Protein AF-A0A9E2VKD2-F1 (afdb_monomer_lite)

Secondary structure (DSSP, 8-state):
---------------------PPP----PPP-IIIIIHHHHHHHTHHHHSSS-BGGG---SSHHHHHH-BTTB-S--TT-GGG-HHHHHHTSPTT-TT-SSTTSPPPPHHHHHHHHHHHHTT----TT----PPP------------------PPPPHHHHHHHHHHHHTT-EEEESSTT---EEEE-TTTGGG--HHHHGGGGG-TTEEEEE-TT---BHHHHGGGTT-TT--EEE-TTSB--GGG--

Foldseek 3Di:
DDDDDDDDDDPDPPDPPPPPPPPPDPPPDAQDCVPQQQVCCQAFPCVAQDPVHNVQVHHPQAPVRLCCPGVVGGQADALCLVPHVVLVQLPDDPPDPSHGPPPDDRDDPSNSVSVSVCRNNGVDDDHPGRHHRDDHDPDPPPDPDPDDPPQDQDDQDPLLVVLCVLLVVVVWDWDDPDPSHLAIAIACVVCAAVDELVSLLSCLSSLRYQHYACANYAYELSSLVSCPNNPNHNYYHQHNYNYDVVSVD

pLDDT: mean 80.09, std 17.19, range [36.09, 96.44]

Sequence (249 aa):
MYSTWNSQTWIVVLALAAVGAVPPAHAETKVDFAKDVLPIFQQSCLKCHGPDKQKGKLRLDVKDAALKGSKDGPVIVPGQAAKSELYRRITLPAGDDDIMPQKADPLAKAQTDLIRDWINQGANWPDGLAIKEAAPAPATTALVMPTGPVLTGAKPSAAELAAVGKLDALGVSVRPIALNVNLREANFRPLGATATDAIIAPLKDVLNLTDLNLAGTKVTDAGLVAIDGLTNLTRLHLEHTQITDAGLA

Radius of gyration: 28.88 Å; chains: 1; bounding box: 114×36×69 Å

Structure (mmCIF, N/CA/C/O backbone):
data_AF-A0A9E2VKD2-F1
#
_entry.id   AF-A0A9E2VKD2-F1
#
loop_
_atom_site.group_PDB
_atom_site.id
_atom_site.type_symbol
_atom_site.label_atom_id
_atom_site.label_alt_id
_atom_site.label_comp_id
_atom_site.label_asym_id
_atom_site.label_entity_id
_atom_site.label_seq_id
_atom_site.pdbx_PDB_ins_code
_atom_site.Cartn_x
_atom_site.Cartn_y
_atom_site.Cartn_z
_atom_site.occupancy
_atom_site.B_iso_or_equiv
_atom_site.auth_seq_id
_atom_site.auth_comp_id
_atom_site.auth_asym_id
_atom_site.auth_atom_id
_atom_site.pdbx_PDB_model_num
ATOM 1 N N . MET A 1 1 ? -88.695 -7.418 -14.379 1.00 40.69 1 MET A N 1
ATOM 2 C CA . MET A 1 1 ? -88.278 -8.174 -15.578 1.00 40.69 1 MET A CA 1
ATOM 3 C C . MET A 1 1 ? -87.377 -7.263 -16.408 1.00 40.69 1 MET A C 1
ATOM 5 O O . MET A 1 1 ? -87.856 -6.206 -16.783 1.00 40.69 1 MET A O 1
ATOM 9 N N . TYR A 1 2 ? -86.120 -7.685 -16.621 1.00 38.44 2 TYR A N 1
ATOM 10 C CA . TYR A 1 2 ? -85.096 -7.181 -17.572 1.00 38.44 2 TYR A CA 1
ATOM 11 C C . TYR A 1 2 ? -84.537 -5.753 -17.331 1.00 38.44 2 TYR A C 1
ATOM 13 O O . TYR A 1 2 ? -85.293 -4.802 -17.219 1.00 38.44 2 TYR A O 1
ATOM 21 N N . SER A 1 3 ? -83.243 -5.605 -16.984 1.00 45.41 3 SER A N 1
ATOM 22 C CA . SER A 1 3 ? -82.056 -5.438 -17.873 1.00 45.41 3 SER A CA 1
ATOM 23 C C . SER A 1 3 ? -82.111 -4.097 -18.636 1.00 45.41 3 SER A C 1
ATOM 25 O O . SER A 1 3 ? -83.126 -3.827 -19.256 1.00 45.41 3 SER A O 1
ATOM 27 N N . THR A 1 4 ? -81.133 -3.182 -18.603 1.00 43.09 4 THR A N 1
ATOM 28 C CA . THR A 1 4 ? -79.752 -3.322 -19.114 1.00 43.09 4 THR A CA 1
ATOM 29 C C . THR A 1 4 ? -78.826 -2.197 -18.583 1.00 43.09 4 THR A C 1
ATOM 31 O O . THR A 1 4 ? -79.227 -1.040 -18.560 1.00 43.09 4 THR A O 1
ATOM 34 N N . TRP A 1 5 ? -77.658 -2.520 -18.011 1.00 47.53 5 TRP A N 1
ATOM 35 C CA . TRP A 1 5 ? -76.284 -2.325 -18.544 1.00 47.53 5 TRP A CA 1
ATOM 36 C C . TRP A 1 5 ? -75.819 -0.880 -18.831 1.00 47.53 5 TRP A C 1
ATOM 38 O O . TRP A 1 5 ? -76.203 -0.279 -19.826 1.00 47.53 5 TRP A O 1
ATOM 48 N N . ASN A 1 6 ? -74.859 -0.398 -18.030 1.00 50.62 6 ASN A N 1
ATOM 49 C CA . ASN A 1 6 ? -73.875 0.603 -18.451 1.00 50.62 6 ASN A CA 1
ATOM 50 C C . ASN A 1 6 ? -72.493 0.174 -17.933 1.00 50.62 6 ASN A C 1
ATOM 52 O O . ASN A 1 6 ? -72.246 0.159 -16.728 1.00 50.62 6 ASN A O 1
ATOM 56 N N . SER A 1 7 ? -71.620 -0.249 -18.842 1.00 54.69 7 SER A N 1
ATOM 57 C CA . SER A 1 7 ? -70.260 -0.702 -18.555 1.00 54.69 7 SER A CA 1
ATOM 58 C C . SER A 1 7 ? -69.279 0.453 -18.742 1.00 54.69 7 SER A C 1
ATOM 60 O O . SER A 1 7 ? -68.939 0.801 -19.872 1.00 54.69 7 SER A O 1
ATOM 62 N N . GLN A 1 8 ? -68.790 1.021 -17.642 1.00 48.50 8 GLN A N 1
ATOM 63 C CA . GLN A 1 8 ? -67.598 1.867 -17.643 1.00 48.50 8 GLN A CA 1
ATOM 64 C C . GLN A 1 8 ? -66.459 1.105 -16.975 1.00 48.50 8 GLN A C 1
ATOM 66 O O . GLN A 1 8 ? -66.349 1.026 -15.755 1.00 48.50 8 GLN A O 1
ATOM 71 N N . THR A 1 9 ? -65.625 0.499 -17.812 1.00 50.12 9 THR A N 1
ATOM 72 C CA . THR A 1 9 ? -64.318 -0.034 -17.438 1.00 50.12 9 THR A CA 1
ATOM 73 C C . THR A 1 9 ? -63.358 1.128 -17.212 1.00 50.12 9 THR A C 1
ATOM 75 O O . THR A 1 9 ? -62.978 1.820 -18.155 1.00 50.12 9 THR A O 1
ATOM 78 N N . TRP A 1 10 ? -62.960 1.333 -15.960 1.00 45.03 10 TRP A N 1
ATOM 79 C CA . TRP A 1 10 ? -61.857 2.213 -15.594 1.00 45.03 10 TRP A CA 1
ATOM 80 C C . TRP A 1 10 ? -60.552 1.441 -15.789 1.00 45.03 10 TRP A C 1
ATOM 82 O O . TRP A 1 10 ? -60.304 0.451 -15.102 1.00 45.03 10 TRP A O 1
ATOM 92 N N . ILE A 1 11 ? -59.721 1.868 -16.738 1.00 53.56 11 ILE A N 1
ATOM 93 C CA . ILE A 1 11 ? -58.349 1.372 -16.857 1.00 53.56 11 ILE A CA 1
ATOM 94 C C . ILE A 1 11 ? -57.539 2.040 -15.742 1.00 53.56 11 ILE A C 1
ATOM 96 O O . ILE A 1 11 ? -57.199 3.218 -15.828 1.00 53.56 11 ILE A O 1
ATOM 100 N N . VAL A 1 12 ? -57.250 1.294 -14.676 1.00 54.03 12 VAL A N 1
ATOM 101 C CA . VAL A 1 12 ? -56.255 1.683 -13.672 1.00 54.03 12 VAL A CA 1
ATOM 102 C C . VAL A 1 12 ? -54.879 1.416 -14.277 1.00 54.03 12 VAL A C 1
ATOM 104 O O . VAL A 1 12 ? -54.450 0.270 -14.389 1.00 54.03 12 VAL A O 1
ATOM 107 N N . VAL A 1 13 ? -54.187 2.476 -14.695 1.00 53.25 13 VAL A N 1
ATOM 108 C CA . VAL A 1 13 ? -52.770 2.403 -15.063 1.00 53.25 13 VAL A CA 1
ATOM 109 C C . VAL A 1 13 ? -51.971 2.243 -13.770 1.00 53.25 13 VAL A C 1
ATOM 111 O O . VAL A 1 13 ? -51.758 3.202 -13.032 1.00 53.25 13 VAL A O 1
ATOM 114 N N . LEU A 1 14 ? -51.560 1.010 -13.470 1.00 52.50 14 LEU A N 1
ATOM 115 C CA . LEU A 1 14 ? -50.593 0.718 -12.416 1.00 52.50 14 LEU A CA 1
ATOM 116 C C . LEU A 1 14 ? -49.221 1.231 -12.877 1.00 52.50 14 LEU A C 1
ATOM 118 O O . LEU A 1 14 ? -48.553 0.608 -13.701 1.00 52.50 14 LEU A O 1
ATOM 122 N N . ALA A 1 15 ? -48.810 2.389 -12.362 1.00 53.09 15 ALA A N 1
ATOM 123 C CA . ALA A 1 15 ? -47.437 2.854 -12.483 1.00 53.09 15 ALA A CA 1
ATOM 124 C C . ALA A 1 15 ? -46.535 1.917 -11.666 1.00 53.09 15 ALA A C 1
ATOM 126 O O . ALA A 1 15 ? -46.509 1.966 -10.436 1.00 53.09 15 ALA A O 1
ATOM 127 N N . LEU A 1 16 ? -45.823 1.029 -12.361 1.00 51.53 16 LEU A N 1
ATOM 128 C CA . LEU A 1 16 ? -44.771 0.205 -11.782 1.00 51.53 16 LEU A CA 1
ATOM 129 C C . LEU A 1 16 ? -43.618 1.139 -11.385 1.00 51.53 16 LEU A C 1
ATOM 131 O O . LEU A 1 16 ? -42.826 1.563 -12.225 1.00 51.53 16 LEU A O 1
ATOM 135 N N . ALA A 1 17 ? -43.539 1.501 -10.105 1.00 56.88 17 ALA A N 1
ATOM 136 C CA . ALA A 1 17 ? -42.341 2.113 -9.555 1.00 56.88 17 ALA A CA 1
ATOM 137 C C . ALA A 1 17 ? -41.225 1.062 -9.609 1.00 56.88 17 ALA A C 1
ATOM 139 O O . ALA A 1 17 ? -41.216 0.107 -8.830 1.00 56.88 17 ALA A O 1
ATOM 140 N N . ALA A 1 18 ? -40.308 1.210 -10.565 1.00 54.06 18 ALA A N 1
ATOM 141 C CA . ALA A 1 18 ? -39.071 0.453 -10.581 1.00 54.06 18 ALA A CA 1
ATOM 142 C C . ALA A 1 18 ? -38.282 0.824 -9.318 1.00 54.06 18 ALA A C 1
ATOM 144 O O . ALA A 1 18 ? -37.682 1.895 -9.234 1.00 54.06 18 ALA A O 1
ATOM 145 N N . VAL A 1 19 ? -38.321 -0.055 -8.316 1.00 61.03 19 VAL A N 1
ATOM 146 C CA . VAL A 1 19 ? -37.368 -0.044 -7.209 1.00 61.03 19 VAL A CA 1
ATOM 147 C C . VAL A 1 19 ? -36.007 -0.273 -7.849 1.00 61.03 19 VAL A C 1
ATOM 149 O O . VAL A 1 19 ? -35.687 -1.389 -8.257 1.00 61.03 19 VAL A O 1
ATOM 152 N N . GLY A 1 20 ? -35.242 0.805 -8.020 1.00 49.28 20 GLY A N 1
ATOM 153 C CA . GLY A 1 20 ? -33.852 0.718 -8.433 1.00 49.28 20 GLY A CA 1
ATOM 154 C C . GLY A 1 20 ? -33.143 -0.215 -7.464 1.00 49.28 20 GLY A C 1
ATOM 155 O O . GLY A 1 20 ? -33.050 0.081 -6.273 1.00 49.28 20 GLY A O 1
ATOM 156 N N . ALA A 1 21 ? -32.710 -1.370 -7.963 1.00 51.78 21 ALA A N 1
ATOM 157 C CA . ALA A 1 21 ? -31.853 -2.266 -7.219 1.00 51.78 21 ALA A CA 1
ATOM 158 C C . ALA A 1 21 ? -30.592 -1.475 -6.864 1.00 51.78 21 ALA A C 1
ATOM 160 O O . ALA A 1 21 ? -29.779 -1.164 -7.734 1.00 51.78 21 ALA A O 1
ATOM 161 N N . VAL A 1 22 ? -30.469 -1.100 -5.590 1.00 57.81 22 VAL A N 1
ATOM 162 C CA . VAL A 1 22 ? -29.208 -0.621 -5.036 1.00 57.81 22 VAL A CA 1
ATOM 163 C C . VAL A 1 22 ? -28.218 -1.761 -5.273 1.00 57.81 22 VAL A C 1
ATOM 165 O O . VAL A 1 22 ? -28.481 -2.873 -4.801 1.00 57.81 22 VAL A O 1
ATOM 168 N N . PRO A 1 23 ? -27.141 -1.552 -6.050 1.00 46.09 23 PRO A N 1
ATOM 169 C CA . PRO A 1 23 ? -26.156 -2.597 -6.242 1.00 46.09 23 PRO A CA 1
ATOM 170 C C . PRO A 1 23 ? -25.653 -3.027 -4.860 1.00 46.09 23 PRO A C 1
ATOM 172 O O . PRO A 1 23 ? -25.450 -2.160 -4.003 1.00 46.09 23 PRO A O 1
ATOM 175 N N . PRO A 1 24 ? -25.496 -4.338 -4.603 1.00 43.16 24 PRO A N 1
ATOM 176 C CA . PRO A 1 24 ? -24.922 -4.788 -3.348 1.00 43.16 24 PRO A CA 1
ATOM 177 C C . PRO A 1 24 ? -23.593 -4.063 -3.162 1.00 43.16 24 PRO A C 1
ATOM 179 O O . PRO A 1 24 ? -22.764 -4.021 -4.076 1.00 43.16 24 PRO A O 1
ATOM 182 N N . ALA A 1 25 ? -23.445 -3.435 -1.994 1.00 49.59 25 ALA A N 1
ATOM 183 C CA . ALA A 1 25 ? -22.197 -2.836 -1.564 1.00 49.59 25 ALA A CA 1
ATOM 184 C C . ALA A 1 25 ? -21.065 -3.823 -1.861 1.00 49.59 25 ALA A C 1
ATOM 186 O O . ALA A 1 25 ? -21.228 -5.023 -1.625 1.00 49.59 25 ALA A O 1
ATOM 187 N N . HIS A 1 26 ? -19.983 -3.301 -2.447 1.00 37.28 26 HIS A N 1
ATOM 188 C CA . HIS A 1 26 ? -18.737 -4.000 -2.735 1.00 37.28 26 HIS A CA 1
ATOM 189 C C . HIS A 1 26 ? -18.546 -5.188 -1.797 1.00 37.28 26 HIS A C 1
ATOM 191 O O . HIS A 1 26 ? -18.547 -4.992 -0.584 1.00 37.28 26 HIS A O 1
ATOM 197 N N . ALA A 1 27 ? -18.420 -6.398 -2.351 1.00 43.44 27 ALA A N 1
ATOM 198 C CA . ALA A 1 27 ? -18.046 -7.577 -1.584 1.00 43.44 27 ALA A CA 1
ATOM 199 C C . ALA A 1 27 ? -16.850 -7.202 -0.699 1.00 43.44 27 ALA A C 1
ATOM 201 O O . ALA A 1 27 ? -15.760 -6.962 -1.219 1.00 43.44 27 ALA A O 1
ATOM 202 N N . GLU A 1 28 ? -17.092 -7.038 0.605 1.00 55.53 28 GLU A N 1
ATOM 203 C CA . GLU A 1 28 ? -16.083 -6.535 1.529 1.00 55.53 28 GLU A CA 1
ATOM 204 C C . GLU A 1 28 ? -14.903 -7.499 1.484 1.00 55.53 28 GLU A C 1
ATOM 206 O O . GLU A 1 28 ? -15.014 -8.674 1.847 1.00 55.53 28 GLU A O 1
ATOM 211 N N . THR A 1 29 ? -13.766 -7.021 0.983 1.00 71.12 29 THR A N 1
ATOM 212 C CA . THR A 1 29 ? -12.514 -7.763 1.058 1.00 71.12 29 THR A CA 1
ATOM 213 C C . THR A 1 29 ? -12.277 -8.149 2.512 1.00 71.12 29 THR A C 1
ATOM 215 O O . THR A 1 29 ? -12.276 -7.298 3.404 1.00 71.12 29 THR A O 1
ATOM 218 N N . LYS A 1 30 ? -12.121 -9.453 2.752 1.00 85.12 30 LYS A N 1
ATOM 219 C CA . LYS A 1 30 ? -11.922 -9.998 4.092 1.00 85.12 30 LYS A CA 1
ATOM 220 C C . LYS A 1 30 ? -10.631 -9.432 4.683 1.00 85.12 30 LYS A C 1
ATOM 222 O O . LYS A 1 30 ? -9.560 -9.684 4.136 1.00 85.12 30 LYS A O 1
ATOM 227 N N . VAL A 1 31 ? -10.743 -8.706 5.790 1.00 87.88 31 VAL A N 1
ATOM 228 C CA . VAL A 1 31 ? -9.602 -8.117 6.495 1.00 87.88 31 VAL A CA 1
ATOM 229 C C . VAL A 1 31 ? -8.858 -9.219 7.247 1.00 87.88 31 VAL A C 1
ATOM 231 O O . VAL A 1 31 ? -9.454 -9.995 8.001 1.00 87.88 31 VAL A O 1
ATOM 234 N N . ASP A 1 32 ? -7.546 -9.303 7.042 1.00 88.12 32 ASP A N 1
ATOM 235 C CA . ASP A 1 32 ? -6.669 -10.248 7.726 1.00 88.12 32 ASP A CA 1
ATOM 236 C C . ASP A 1 32 ? -6.020 -9.545 8.919 1.00 88.12 32 ASP A C 1
ATOM 238 O O . ASP A 1 32 ? -5.231 -8.615 8.763 1.00 88.12 32 ASP A O 1
ATOM 242 N N . PHE A 1 33 ? -6.332 -9.994 10.138 1.00 87.25 33 PHE A N 1
ATOM 243 C CA . PHE A 1 33 ? -5.799 -9.357 11.341 1.00 87.25 33 PHE A CA 1
ATOM 244 C C . PHE A 1 33 ? -4.270 -9.296 11.348 1.00 87.25 33 PHE A C 1
ATOM 246 O O . PHE A 1 33 ? -3.713 -8.261 11.692 1.00 87.25 33 PHE A O 1
ATOM 253 N N . ALA A 1 34 ? -3.583 -10.371 10.958 1.00 86.12 34 ALA A N 1
ATOM 254 C CA . ALA A 1 34 ? -2.127 -10.434 11.036 1.00 86.12 34 ALA A CA 1
ATOM 255 C C . ALA A 1 34 ? -1.447 -9.531 9.996 1.00 86.12 34 ALA A C 1
ATOM 257 O O . ALA A 1 34 ? -0.343 -9.047 10.242 1.00 86.12 34 ALA A O 1
ATOM 258 N N . LYS A 1 35 ? -2.090 -9.308 8.846 1.00 84.69 35 LYS A N 1
ATOM 259 C CA . LYS A 1 35 ? -1.536 -8.484 7.762 1.00 84.69 35 LYS A CA 1
ATOM 260 C C . LYS A 1 35 ? -1.939 -7.018 7.860 1.00 84.69 35 LYS A C 1
ATOM 262 O O . LYS A 1 35 ? -1.095 -6.158 7.637 1.00 84.69 35 LYS A O 1
ATOM 267 N N . ASP A 1 36 ? -3.194 -6.750 8.204 1.00 86.38 36 ASP A N 1
ATOM 268 C CA . ASP A 1 36 ? -3.804 -5.432 8.019 1.00 86.38 36 ASP A CA 1
ATOM 269 C C . ASP A 1 36 ? -3.978 -4.680 9.348 1.00 86.38 36 ASP A C 1
ATOM 271 O O . ASP A 1 36 ? -3.690 -3.488 9.436 1.00 86.38 36 ASP A O 1
ATOM 275 N N . VAL A 1 37 ? -4.407 -5.371 10.411 1.00 90.69 37 VAL A N 1
ATOM 276 C CA . VAL A 1 37 ? -4.747 -4.744 11.707 1.00 90.69 37 VAL A CA 1
ATOM 277 C C . VAL A 1 37 ? -3.564 -4.741 12.670 1.00 90.69 37 VAL A C 1
ATOM 279 O O . VAL A 1 37 ? -3.309 -3.755 13.363 1.00 90.69 37 VAL A O 1
ATOM 282 N N . LEU A 1 38 ? -2.814 -5.841 12.697 1.00 89.38 38 LEU A N 1
ATOM 283 C CA . LEU A 1 38 ? -1.683 -6.048 13.585 1.00 89.38 38 LEU A CA 1
ATOM 284 C C . LEU A 1 38 ? -0.634 -4.930 13.467 1.00 89.38 38 LEU A C 1
ATOM 286 O O . LEU A 1 38 ? -0.276 -4.381 14.511 1.00 89.38 38 LEU A O 1
ATOM 290 N N . PRO A 1 39 ? -0.190 -4.500 12.266 1.00 89.69 39 PRO A N 1
ATOM 291 C CA . PRO A 1 39 ? 0.783 -3.413 12.162 1.00 89.69 39 PRO A CA 1
ATOM 292 C C . PRO A 1 39 ? 0.299 -2.111 12.810 1.00 89.69 39 PRO A C 1
ATOM 294 O O . PRO A 1 39 ? 1.091 -1.405 13.431 1.00 89.69 39 PRO A O 1
ATOM 297 N N . ILE A 1 40 ? -1.004 -1.820 12.728 1.00 90.31 40 ILE A N 1
ATOM 298 C CA . ILE A 1 40 ? -1.606 -0.629 13.339 1.00 90.31 40 ILE A CA 1
ATOM 299 C C . ILE A 1 40 ? -1.554 -0.741 14.866 1.00 90.31 40 ILE A C 1
ATOM 301 O O . ILE A 1 40 ? -1.136 0.195 15.549 1.00 90.31 40 ILE A O 1
ATOM 305 N N . PHE A 1 41 ? -1.911 -1.905 15.417 1.00 91.19 41 PHE A N 1
ATOM 306 C CA . PHE A 1 41 ? -1.867 -2.135 16.863 1.00 91.19 41 PHE A CA 1
ATOM 307 C C . PHE A 1 41 ? -0.440 -1.983 17.392 1.00 91.19 41 PHE A C 1
ATOM 309 O O . PHE A 1 41 ? -0.211 -1.271 18.375 1.00 91.19 41 PHE A O 1
ATOM 316 N N . GLN A 1 42 ? 0.529 -2.598 16.711 1.00 88.56 42 GLN A N 1
ATOM 317 C CA . GLN A 1 42 ? 1.930 -2.572 17.118 1.00 88.56 42 GLN A CA 1
ATOM 318 C C . GLN A 1 42 ? 2.538 -1.169 17.108 1.00 88.56 42 GLN A C 1
ATOM 320 O O . GLN A 1 42 ? 3.366 -0.883 17.969 1.00 88.56 42 GLN A O 1
ATOM 325 N N . GLN A 1 43 ? 2.135 -0.313 16.167 1.00 86.94 43 GLN A N 1
ATOM 326 C CA . GLN A 1 43 ? 2.686 1.035 16.006 1.00 86.94 43 GLN A CA 1
ATOM 327 C C . GLN A 1 43 ? 1.971 2.079 16.872 1.00 86.94 43 GLN A C 1
ATOM 329 O O . GLN A 1 43 ? 2.614 2.982 17.405 1.00 86.94 43 GLN A O 1
ATOM 334 N N . SER A 1 44 ? 0.650 1.964 17.028 1.00 87.81 44 SER A N 1
ATOM 335 C CA . SER A 1 44 ? -0.175 3.048 17.580 1.00 87.81 44 SER A CA 1
ATOM 336 C C . SER A 1 44 ? -0.855 2.709 18.909 1.00 87.81 44 SER A C 1
ATOM 338 O O . SER A 1 44 ? -1.316 3.620 19.598 1.00 87.81 44 SER A O 1
ATOM 340 N N . CYS A 1 45 ? -0.914 1.434 19.312 1.00 89.38 45 CYS A N 1
ATOM 341 C CA . CYS A 1 45 ? -1.691 1.007 20.483 1.00 89.38 45 CYS A CA 1
ATOM 342 C C . CYS A 1 45 ? -0.826 0.431 21.617 1.00 89.38 45 CYS A C 1
ATOM 344 O O . CYS A 1 45 ? -1.015 0.789 22.785 1.00 89.38 45 CYS A O 1
ATOM 346 N N . LEU A 1 46 ? 0.130 -0.448 21.299 1.00 89.50 46 LEU A N 1
ATOM 347 C CA . LEU A 1 46 ? 0.800 -1.286 22.306 1.00 89.50 46 LEU A CA 1
ATOM 348 C C . LEU A 1 46 ? 1.719 -0.524 23.272 1.00 89.50 46 LEU A C 1
ATOM 350 O O . LEU A 1 46 ? 1.861 -0.944 24.416 1.00 89.50 46 LEU A O 1
ATOM 354 N N . LYS A 1 47 ? 2.209 0.661 22.897 1.00 87.00 47 LYS A N 1
ATOM 355 C CA . LYS A 1 47 ? 2.998 1.531 23.788 1.00 87.00 47 LYS A CA 1
ATOM 356 C C . LYS A 1 47 ? 2.279 1.927 25.080 1.00 87.00 47 LYS A C 1
ATOM 358 O O . LYS A 1 47 ? 2.900 2.209 26.106 1.00 87.00 47 LYS A O 1
ATOM 363 N N . CYS A 1 48 ? 0.949 2.019 25.025 1.00 89.25 48 CYS A N 1
ATOM 364 C CA . CYS A 1 48 ? 0.114 2.419 26.160 1.00 89.25 48 CYS A CA 1
ATOM 365 C C . CYS A 1 48 ? -0.893 1.353 26.600 1.00 89.25 48 CYS A C 1
ATOM 367 O O . CYS A 1 48 ? -1.428 1.489 27.703 1.00 89.25 48 CYS A O 1
ATOM 369 N N . HIS A 1 49 ? -1.149 0.344 25.767 1.00 90.06 49 HIS A N 1
ATOM 370 C CA . HIS A 1 49 ? -2.109 -0.740 26.002 1.00 90.06 49 HIS A CA 1
ATOM 371 C C . HIS A 1 49 ? -1.476 -2.127 25.793 1.00 90.06 49 HIS A C 1
ATOM 373 O O . HIS A 1 49 ? -2.143 -3.060 25.354 1.00 90.06 49 HIS A O 1
ATOM 379 N N . GLY A 1 50 ? -0.178 -2.253 26.054 1.00 86.56 50 GLY A N 1
ATOM 380 C CA . GLY A 1 50 ? 0.596 -3.490 25.957 1.00 86.56 50 GLY A CA 1
ATOM 381 C C . GLY A 1 50 ? 0.938 -4.080 27.331 1.00 86.56 50 GLY A C 1
ATOM 382 O O . GLY A 1 50 ? 0.353 -3.691 28.347 1.00 86.56 50 GLY A O 1
ATOM 383 N N . PRO A 1 51 ? 1.893 -5.022 27.403 1.00 85.00 51 PRO A N 1
ATOM 384 C CA . PRO A 1 51 ? 2.270 -5.658 28.664 1.00 85.00 51 PRO A CA 1
ATOM 385 C C . PRO A 1 51 ? 2.898 -4.667 29.655 1.00 85.00 51 PRO A C 1
ATOM 387 O O . PRO A 1 51 ? 2.554 -4.698 30.838 1.00 85.00 51 PRO A O 1
ATOM 390 N N . ASP A 1 52 ? 3.735 -3.752 29.159 1.00 84.62 52 ASP A N 1
ATOM 391 C CA . ASP A 1 52 ? 4.502 -2.802 29.976 1.00 84.62 52 ASP A CA 1
ATOM 392 C C . ASP A 1 52 ? 3.646 -1.643 30.501 1.00 84.62 52 ASP A C 1
ATOM 394 O O . ASP A 1 52 ? 3.922 -1.065 31.555 1.00 84.62 52 ASP A O 1
ATOM 398 N N . LYS A 1 53 ? 2.577 -1.292 29.777 1.00 84.62 53 LYS A N 1
ATOM 399 C CA . LYS A 1 53 ? 1.682 -0.192 30.133 1.00 84.62 53 LYS A CA 1
ATOM 400 C C . LYS A 1 53 ? 0.247 -0.510 29.749 1.00 84.62 53 LYS A C 1
ATOM 402 O O . LYS A 1 53 ? -0.037 -0.809 28.598 1.00 84.62 53 LYS A O 1
ATOM 407 N N . GLN A 1 54 ? -0.657 -0.379 30.720 1.00 87.81 54 GLN A N 1
ATOM 408 C CA . GLN A 1 54 ? -2.065 -0.776 30.604 1.00 87.81 54 GLN A CA 1
ATOM 409 C C . GLN A 1 54 ? -2.983 0.400 30.932 1.00 87.81 54 GLN A C 1
ATOM 411 O O . GLN A 1 54 ? -3.716 0.405 31.929 1.00 87.81 54 GLN A O 1
ATOM 416 N N . LYS A 1 55 ? -2.906 1.465 30.129 1.00 83.81 55 LYS A N 1
ATOM 417 C CA . LYS A 1 55 ? -3.737 2.650 30.348 1.00 83.81 55 LYS A CA 1
ATOM 418 C C . LYS A 1 55 ? -5.216 2.257 30.248 1.00 83.81 55 LYS A C 1
ATOM 420 O O . LYS A 1 55 ? -5.609 1.483 29.382 1.00 83.81 55 LYS A O 1
ATOM 425 N N . GLY A 1 56 ? -6.032 2.732 31.189 1.00 83.38 56 GLY A N 1
ATOM 426 C CA . GLY A 1 56 ? -7.445 2.344 31.270 1.00 83.38 56 GLY A CA 1
ATOM 427 C C . GLY A 1 56 ? -7.684 0.873 31.644 1.00 83.38 56 GLY A C 1
ATOM 428 O O . GLY A 1 56 ? -8.798 0.393 31.468 1.00 83.38 56 GLY A O 1
ATOM 429 N N . LYS A 1 57 ? -6.671 0.155 32.160 1.00 85.62 57 LYS A N 1
ATOM 430 C CA . LYS A 1 57 ? -6.709 -1.302 32.403 1.00 85.62 57 LYS A CA 1
ATOM 431 C C . LYS A 1 57 ? -7.009 -2.121 31.138 1.00 85.62 57 LYS A C 1
ATOM 433 O O . LYS A 1 57 ? -7.572 -3.205 31.226 1.00 85.62 57 LYS A O 1
ATOM 438 N N . LEU A 1 58 ? -6.648 -1.585 29.972 1.00 89.94 58 LEU A N 1
ATOM 439 C CA . LEU A 1 58 ? -6.839 -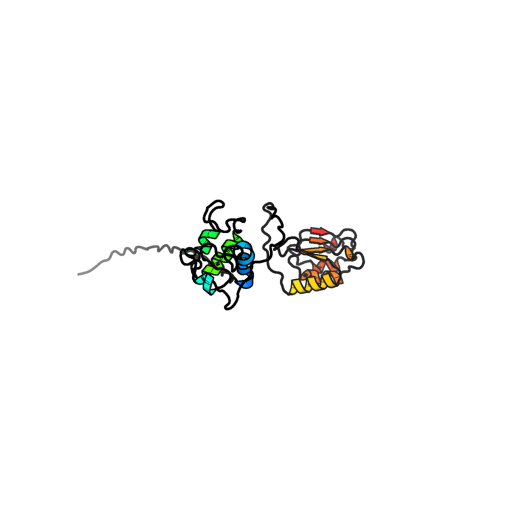2.229 28.679 1.00 89.94 58 LEU A CA 1
ATOM 440 C C . LEU A 1 58 ? -5.533 -2.872 28.203 1.00 89.94 58 LEU A C 1
ATOM 442 O O . LEU A 1 58 ? -4.476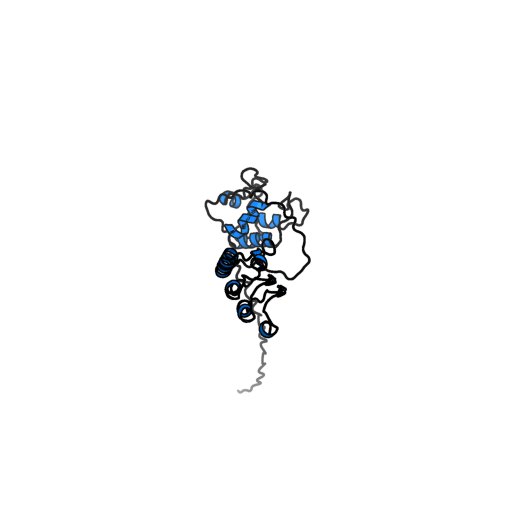 -2.237 28.245 1.00 89.94 58 LEU A O 1
ATOM 446 N N . ARG A 1 59 ? -5.649 -4.104 27.706 1.00 89.88 59 ARG A N 1
ATOM 447 C CA . ARG A 1 59 ? -4.592 -4.875 27.047 1.00 89.88 59 ARG A CA 1
ATOM 448 C C . ARG A 1 59 ? -5.028 -5.194 25.622 1.00 89.88 59 ARG A C 1
ATOM 450 O O . ARG A 1 59 ? -6.050 -5.838 25.435 1.00 89.88 59 ARG A O 1
ATOM 457 N N . LEU A 1 60 ? -4.265 -4.728 24.639 1.00 89.88 60 LEU A N 1
ATOM 458 C CA . LEU A 1 60 ? -4.491 -4.939 23.205 1.00 89.88 60 LEU A CA 1
ATOM 459 C C . LEU A 1 60 ? -3.425 -5.848 22.578 1.00 89.88 60 LEU A C 1
ATOM 461 O O . LEU A 1 60 ? -3.378 -5.980 21.367 1.00 89.88 60 LEU A O 1
ATOM 465 N N . ASP A 1 61 ? -2.558 -6.463 23.376 1.00 87.75 61 ASP A N 1
ATOM 466 C CA . ASP A 1 61 ? -1.527 -7.410 22.937 1.00 87.75 61 ASP A CA 1
ATOM 467 C C . ASP A 1 61 ? -1.960 -8.882 23.014 1.00 87.75 61 ASP A C 1
ATOM 469 O O . ASP A 1 61 ? -1.310 -9.758 22.444 1.00 87.75 61 ASP A O 1
ATOM 473 N N . VAL A 1 62 ? -3.051 -9.164 23.728 1.00 87.06 62 VAL A N 1
ATOM 474 C CA . VAL A 1 62 ? -3.595 -10.512 23.911 1.00 87.06 62 VAL A CA 1
ATOM 475 C C . VAL A 1 62 ? -5.085 -10.481 23.615 1.00 87.06 62 VAL A C 1
ATOM 477 O O . VAL A 1 62 ? -5.821 -9.720 24.245 1.00 87.06 62 VAL A O 1
ATOM 480 N N . LYS A 1 63 ? -5.529 -11.346 22.697 1.00 87.56 63 LYS A N 1
ATOM 481 C CA . LYS A 1 63 ? -6.925 -11.457 22.245 1.00 87.56 63 LYS A CA 1
ATOM 482 C C . LYS A 1 63 ? -7.925 -11.493 23.403 1.00 87.56 63 LYS A C 1
ATOM 484 O O . LYS A 1 63 ? -8.817 -10.651 23.466 1.00 87.56 63 LYS A O 1
ATOM 489 N N . ASP A 1 64 ? -7.751 -12.422 24.342 1.00 86.25 64 ASP A N 1
ATOM 490 C CA . ASP A 1 64 ? -8.698 -12.622 25.448 1.00 86.25 64 ASP A CA 1
ATOM 491 C C . ASP A 1 64 ? -8.815 -11.385 26.344 1.00 86.25 64 ASP A C 1
ATOM 493 O O . ASP A 1 64 ? -9.903 -11.028 26.797 1.00 86.25 64 ASP A O 1
ATOM 497 N N . ALA A 1 65 ? -7.700 -10.689 26.573 1.00 87.25 65 ALA A N 1
ATOM 498 C CA . ALA A 1 65 ? -7.686 -9.474 27.375 1.00 87.25 65 ALA A CA 1
ATOM 499 C C . ALA A 1 65 ? -8.299 -8.282 26.617 1.00 87.25 65 ALA A C 1
ATOM 501 O O . ALA A 1 65 ? -9.023 -7.488 27.217 1.00 87.25 65 ALA A O 1
ATOM 502 N N . ALA A 1 66 ? -8.080 -8.196 25.302 1.00 88.75 66 ALA A N 1
ATOM 503 C CA . ALA A 1 66 ? -8.658 -7.165 24.443 1.00 88.75 66 ALA A CA 1
ATOM 504 C C . ALA A 1 66 ? -10.185 -7.296 24.334 1.00 88.75 66 ALA A C 1
ATOM 506 O O . ALA A 1 66 ? -10.903 -6.299 24.428 1.00 88.75 66 ALA A O 1
ATOM 507 N N . LEU A 1 67 ? -10.685 -8.530 24.200 1.00 88.50 67 LEU A N 1
ATOM 508 C CA . LEU A 1 67 ? -12.118 -8.832 24.149 1.00 88.50 67 LEU A CA 1
ATOM 509 C C . LEU A 1 67 ? -12.803 -8.682 25.513 1.00 88.50 67 LEU A C 1
ATOM 511 O O . LEU A 1 67 ? -13.976 -8.320 25.568 1.00 88.50 67 LEU A O 1
ATOM 515 N N . LYS A 1 68 ? -12.076 -8.889 26.620 1.00 88.81 68 LYS A N 1
ATOM 516 C CA . LYS A 1 68 ? -12.578 -8.591 27.972 1.00 88.81 68 LYS A CA 1
ATOM 517 C C . LYS A 1 68 ? -12.857 -7.095 28.175 1.00 88.81 68 LYS A C 1
ATOM 519 O O . LYS A 1 68 ? -13.730 -6.746 28.967 1.00 88.81 68 LYS A O 1
ATOM 524 N N . GLY A 1 69 ? -12.152 -6.225 27.450 1.00 87.50 69 GLY A N 1
ATOM 525 C CA . GLY A 1 69 ? -12.356 -4.779 27.473 1.00 87.50 69 GLY A CA 1
ATOM 526 C C . GLY A 1 69 ? -11.514 -4.046 28.518 1.00 87.50 69 GLY A C 1
ATOM 527 O O . GLY A 1 69 ? -10.494 -4.540 28.996 1.00 87.50 69 GLY A O 1
ATOM 528 N N . SER A 1 70 ? -11.916 -2.816 28.829 1.00 89.56 70 SER A N 1
ATOM 529 C CA . SER A 1 70 ? -11.207 -1.907 29.733 1.00 89.56 70 SER A CA 1
ATOM 530 C C . SER A 1 70 ? -11.962 -1.735 31.053 1.00 89.56 70 SER A C 1
ATOM 532 O O . SER A 1 70 ? -13.000 -2.353 31.292 1.00 89.56 70 SER A O 1
ATOM 534 N N . LYS A 1 71 ? -11.469 -0.841 31.917 1.00 83.88 71 LYS A N 1
ATOM 535 C CA . LYS A 1 71 ? -12.194 -0.419 33.126 1.00 83.88 71 LYS A CA 1
ATOM 536 C C . LYS A 1 71 ? -13.575 0.197 32.834 1.00 83.88 71 LYS A C 1
ATOM 538 O O . LYS A 1 71 ? -14.407 0.213 33.732 1.00 83.88 71 LYS A O 1
ATOM 543 N N . ASP A 1 72 ? -13.783 0.710 31.620 1.00 82.44 72 ASP A N 1
ATOM 544 C CA . ASP A 1 72 ? -14.988 1.440 31.204 1.00 82.44 72 ASP A CA 1
ATOM 545 C C . ASP A 1 72 ? -15.963 0.556 30.399 1.00 82.44 72 ASP A C 1
ATOM 547 O O . ASP A 1 72 ? -17.007 1.028 29.958 1.00 82.44 72 ASP A O 1
ATOM 551 N N . GLY A 1 73 ? -15.648 -0.736 30.232 1.00 87.75 73 GLY A N 1
ATOM 552 C CA . GLY A 1 73 ? -16.505 -1.713 29.558 1.00 87.75 73 GLY A CA 1
ATOM 553 C C . GLY A 1 73 ? -15.893 -2.313 28.284 1.00 87.75 73 GLY A C 1
ATOM 554 O O . GLY A 1 73 ? -14.670 -2.284 28.100 1.00 87.75 73 GLY A O 1
ATOM 555 N N . PRO A 1 74 ? -16.728 -2.908 27.410 1.00 89.69 74 PRO A N 1
ATOM 556 C CA . PRO A 1 74 ? -16.278 -3.565 26.186 1.00 89.69 74 PRO A CA 1
ATOM 557 C C . PRO A 1 74 ? -15.569 -2.591 25.241 1.00 89.69 74 PRO A C 1
ATOM 559 O O . PRO A 1 74 ? -16.118 -1.557 24.867 1.00 89.69 74 PRO A O 1
ATOM 562 N N . VAL A 1 75 ? -14.350 -2.940 24.824 1.00 93.19 75 VAL A N 1
ATOM 563 C CA . VAL A 1 75 ? -13.566 -2.112 23.891 1.00 93.19 75 VAL A CA 1
ATOM 564 C C . VAL A 1 75 ? -13.755 -2.552 22.446 1.00 93.19 75 VAL A C 1
ATOM 566 O O . VAL A 1 75 ? -13.851 -1.715 21.550 1.00 93.19 75 VAL A O 1
ATOM 569 N N . ILE A 1 76 ? -13.863 -3.861 22.231 1.00 94.38 76 ILE A N 1
ATOM 570 C CA . ILE A 1 76 ? -14.122 -4.476 20.933 1.00 94.38 76 ILE A CA 1
ATOM 571 C C . ILE A 1 76 ? -15.423 -5.260 21.064 1.00 94.38 76 ILE A C 1
ATOM 573 O O . ILE A 1 76 ? -15.517 -6.173 21.881 1.00 94.38 76 ILE A O 1
ATOM 577 N N . VAL A 1 77 ? -16.422 -4.900 20.262 1.00 93.38 77 VAL A N 1
ATOM 578 C CA . VAL A 1 77 ? -17.690 -5.622 20.143 1.00 93.38 77 VAL A CA 1
ATOM 579 C C . VAL A 1 77 ? -17.719 -6.270 18.757 1.00 93.38 77 VAL A C 1
ATOM 581 O O . VAL A 1 77 ? -18.016 -5.580 17.777 1.00 93.38 77 VAL A O 1
ATOM 584 N N . PRO A 1 78 ? -17.392 -7.573 18.644 1.00 92.50 78 PRO A N 1
ATOM 585 C CA . PRO A 1 78 ? -17.404 -8.285 17.370 1.00 92.50 78 PRO A CA 1
ATOM 5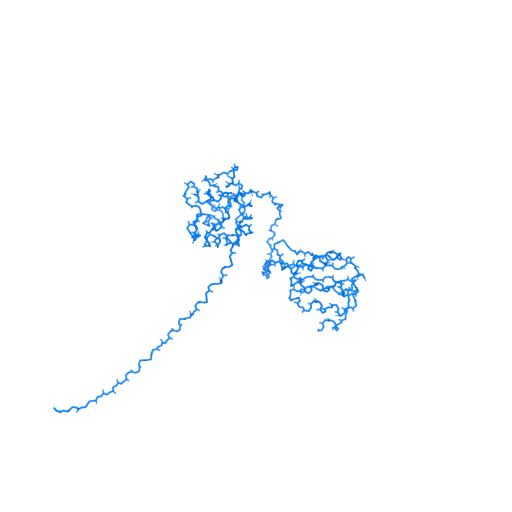86 C C . PRO A 1 78 ? -18.717 -8.079 16.603 1.00 92.50 78 PRO A C 1
ATOM 588 O O . PRO A 1 78 ? -19.809 -8.190 17.163 1.00 92.50 78 PRO A O 1
ATOM 591 N N . GLY A 1 79 ? -18.603 -7.739 15.322 1.00 92.06 79 GLY A N 1
ATOM 592 C CA . GLY A 1 79 ? -19.720 -7.444 14.425 1.00 92.06 79 GLY A CA 1
ATOM 593 C C . GLY A 1 79 ? -20.297 -6.029 14.539 1.00 92.06 79 GLY A C 1
ATOM 594 O O . GLY A 1 79 ? -21.190 -5.684 13.774 1.00 92.06 79 GLY A O 1
ATOM 595 N N . GLN A 1 80 ? -19.846 -5.206 15.495 1.00 92.25 80 GLN A N 1
ATOM 596 C CA . GLN A 1 80 ? -20.462 -3.907 15.788 1.00 92.25 80 GLN A CA 1
ATOM 597 C C . GLN A 1 80 ? -19.407 -2.823 16.054 1.00 92.25 80 GLN A C 1
ATOM 599 O O . GLN A 1 80 ? -19.230 -2.366 17.188 1.00 92.25 80 GLN A O 1
ATOM 604 N N . ALA A 1 81 ? -18.741 -2.342 14.999 1.00 91.56 81 ALA A N 1
ATOM 605 C CA . ALA A 1 81 ? -17.757 -1.260 15.113 1.00 91.56 81 ALA A CA 1
ATOM 606 C C . ALA A 1 81 ? -18.359 0.010 15.733 1.00 91.56 81 ALA A C 1
ATOM 608 O O . ALA A 1 81 ? -17.751 0.619 16.607 1.00 91.56 81 ALA A O 1
ATOM 609 N N . ALA A 1 82 ? -19.600 0.357 15.378 1.00 90.31 82 ALA A N 1
ATOM 610 C CA . ALA A 1 82 ? -20.296 1.525 15.925 1.00 90.31 82 ALA A CA 1
ATOM 611 C C . ALA A 1 82 ? -20.540 1.460 17.447 1.00 90.31 82 ALA A C 1
ATOM 613 O O . ALA A 1 82 ? -20.736 2.495 18.076 1.00 90.31 82 ALA A O 1
ATOM 614 N N . LYS A 1 83 ? -20.531 0.259 18.043 1.00 91.75 83 LYS A N 1
ATOM 615 C CA . LYS A 1 83 ? -20.654 0.056 19.499 1.00 91.75 83 LYS A CA 1
ATOM 616 C C . LYS A 1 83 ? -19.318 -0.253 20.175 1.00 91.75 83 LYS A C 1
ATOM 618 O O . LYS A 1 83 ? -19.289 -0.493 21.377 1.00 91.75 83 LYS A O 1
ATOM 623 N N . SER A 1 84 ? -18.229 -0.289 19.412 1.00 93.88 84 SER A N 1
ATOM 624 C CA . SER A 1 84 ? -16.898 -0.593 19.921 1.00 93.88 84 SER A CA 1
ATOM 625 C C . SER A 1 84 ? -16.194 0.691 20.330 1.00 93.88 84 SER A C 1
ATOM 627 O O . SER A 1 84 ? -15.930 1.556 19.492 1.00 93.88 84 SER A O 1
ATOM 629 N N . GLU A 1 85 ? -15.837 0.792 21.610 1.00 93.50 85 GLU A N 1
ATOM 630 C CA . GLU A 1 85 ? -15.116 1.953 22.141 1.00 93.50 85 GLU A CA 1
ATOM 631 C C . GLU A 1 85 ? -13.774 2.170 21.427 1.00 93.50 85 GLU A C 1
ATOM 633 O O . GLU A 1 85 ? -13.349 3.310 21.241 1.00 93.50 85 GLU A O 1
ATOM 638 N N . LEU A 1 86 ? -13.144 1.086 20.950 1.00 92.81 86 LEU A N 1
ATOM 639 C CA . LEU A 1 86 ? -11.948 1.156 20.114 1.00 92.81 86 LEU A CA 1
ATOM 640 C C . LEU A 1 86 ? -12.173 2.046 18.887 1.00 92.81 86 LEU A C 1
ATOM 642 O O . LEU A 1 86 ? -11.399 2.969 18.654 1.00 92.81 86 LEU A O 1
ATOM 646 N N . TYR A 1 87 ? -13.236 1.785 18.120 1.00 93.75 87 TYR A N 1
ATOM 647 C CA . TYR A 1 87 ? -13.509 2.513 16.882 1.00 93.75 87 TYR A CA 1
ATOM 648 C C . TYR A 1 87 ? -13.957 3.951 17.154 1.00 93.75 87 TYR A C 1
ATOM 650 O O . TYR A 1 87 ? -13.530 4.875 16.462 1.00 93.75 87 TYR A O 1
ATOM 658 N N . ARG A 1 88 ? -14.761 4.162 18.203 1.00 94.06 88 ARG A N 1
ATOM 659 C CA . ARG A 1 88 ? -15.151 5.507 18.635 1.00 94.06 88 ARG A CA 1
ATOM 660 C C . ARG A 1 88 ? -13.917 6.366 18.921 1.00 94.06 88 ARG A C 1
ATOM 662 O O . ARG A 1 88 ? -13.786 7.431 18.336 1.00 94.06 88 ARG A O 1
ATOM 669 N N . ARG A 1 89 ? -12.986 5.901 19.762 1.00 92.19 89 ARG A N 1
ATOM 670 C CA . ARG A 1 89 ? -11.828 6.708 20.199 1.00 92.19 89 ARG A CA 1
ATOM 671 C C . ARG A 1 89 ? -10.834 7.039 19.092 1.00 92.19 89 ARG A C 1
ATOM 673 O O . ARG A 1 89 ? -10.246 8.114 19.123 1.00 92.19 89 ARG A O 1
ATOM 680 N N . ILE A 1 90 ? -10.645 6.146 18.121 1.00 92.81 90 ILE A N 1
ATOM 681 C CA . ILE A 1 90 ? -9.720 6.390 16.999 1.00 92.81 90 ILE A CA 1
ATOM 682 C C . ILE A 1 90 ? -10.317 7.283 15.903 1.00 92.81 90 ILE A C 1
ATOM 684 O O . ILE A 1 90 ? -9.603 7.662 14.980 1.00 92.81 90 ILE A O 1
ATOM 688 N N . THR A 1 91 ? -11.616 7.596 15.973 1.00 91.06 91 THR A N 1
ATOM 689 C CA . THR A 1 91 ? -12.319 8.450 14.997 1.00 91.06 91 THR A CA 1
ATOM 690 C C . THR A 1 91 ? -12.727 9.810 15.562 1.00 91.06 91 THR A C 1
ATOM 692 O O . THR A 1 91 ? -13.327 10.609 14.842 1.00 91.06 91 THR A O 1
ATOM 695 N N . LEU A 1 92 ? -12.397 10.092 16.828 1.00 89.25 92 LEU A N 1
ATOM 696 C CA . LEU A 1 92 ? -12.637 11.400 17.433 1.00 89.25 92 LEU A CA 1
ATOM 697 C C . LEU A 1 92 ? -11.816 12.498 16.726 1.00 89.25 92 LEU A C 1
ATOM 699 O O . LEU A 1 92 ? -10.753 12.209 16.168 1.00 89.25 92 LEU A O 1
ATOM 703 N N . PRO A 1 93 ? -12.289 13.758 16.729 1.00 83.19 93 PRO A N 1
ATOM 704 C CA . PRO A 1 93 ? -11.564 14.876 16.133 1.00 83.19 93 PRO A CA 1
ATOM 705 C C . PRO A 1 93 ? -10.194 15.097 16.779 1.00 83.19 93 PRO A C 1
ATOM 707 O O . PRO A 1 93 ? -10.029 14.937 17.989 1.00 83.19 93 PRO A O 1
ATOM 710 N N . ALA A 1 94 ? -9.218 15.533 15.980 1.00 80.19 94 ALA A N 1
ATOM 711 C CA . ALA A 1 94 ? -7.904 15.912 16.488 1.00 80.19 94 ALA A CA 1
ATOM 712 C C . ALA A 1 94 ? -8.042 17.013 17.558 1.00 80.19 94 ALA A C 1
ATOM 714 O O . ALA A 1 94 ? -8.591 18.079 17.281 1.00 80.19 94 ALA A O 1
ATOM 715 N N . GLY A 1 95 ? -7.549 16.742 18.770 1.00 76.94 95 GLY A N 1
ATOM 716 C CA . GLY A 1 95 ? -7.652 17.640 19.926 1.00 76.94 95 GLY A CA 1
ATOM 717 C C . GLY A 1 95 ? -8.702 17.244 20.968 1.00 76.94 95 GLY A C 1
ATOM 718 O O . GLY A 1 95 ? -8.761 17.883 22.012 1.00 76.94 95 GLY A O 1
ATOM 719 N N . ASP A 1 96 ? -9.499 16.203 20.720 1.00 88.62 96 ASP A N 1
ATOM 720 C CA . ASP A 1 96 ? -10.377 15.616 21.738 1.00 88.62 96 ASP A CA 1
ATOM 721 C C . ASP A 1 96 ? -9.553 14.888 22.822 1.00 88.62 96 ASP A C 1
ATOM 723 O O . ASP A 1 96 ? -8.615 14.156 22.506 1.00 88.62 96 ASP A O 1
ATOM 727 N N . ASP A 1 97 ? -9.894 15.059 24.101 1.00 85.06 97 ASP A N 1
ATOM 728 C CA . ASP A 1 97 ? -9.156 14.459 25.226 1.00 85.06 97 ASP A CA 1
ATOM 729 C C . ASP A 1 97 ? -9.211 12.918 25.243 1.00 85.06 97 ASP A C 1
ATOM 731 O O . ASP A 1 97 ? -8.312 12.240 25.766 1.00 85.06 97 ASP A O 1
ATOM 735 N N . ASP A 1 98 ? -10.268 12.348 24.665 1.00 86.38 98 ASP A N 1
ATOM 736 C CA . ASP A 1 98 ? -10.501 10.912 24.582 1.00 86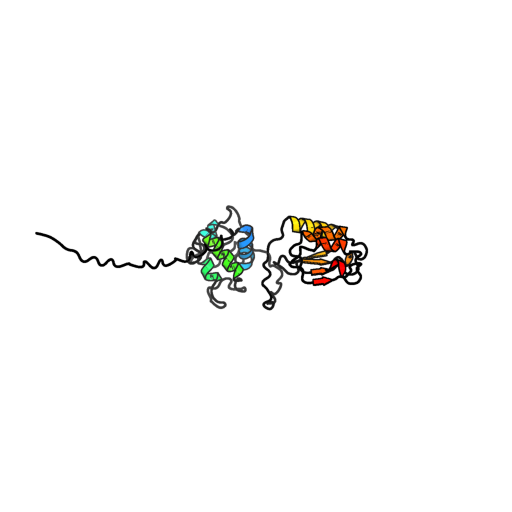.38 98 ASP A CA 1
ATOM 737 C C . ASP A 1 98 ? -9.950 10.280 23.299 1.00 86.38 98 ASP A C 1
ATOM 739 O O . ASP A 1 98 ? -9.971 9.041 23.193 1.00 86.38 98 ASP A O 1
ATOM 743 N N . ILE A 1 99 ? -9.423 11.086 22.362 1.00 89.06 99 ILE A N 1
ATOM 744 C CA . ILE A 1 99 ? -8.840 10.579 21.118 1.00 89.06 99 ILE A CA 1
ATOM 745 C C . ILE A 1 99 ? -7.685 9.627 21.412 1.00 89.06 99 ILE A C 1
ATOM 747 O O . ILE A 1 99 ? -6.853 9.838 22.301 1.00 89.06 99 ILE A O 1
ATOM 751 N N . MET A 1 100 ? -7.624 8.557 20.630 1.00 88.06 100 MET A N 1
ATOM 752 C CA . MET A 1 100 ? -6.491 7.647 20.631 1.00 88.06 100 MET A CA 1
ATOM 753 C C . MET A 1 100 ? -5.860 7.606 19.239 1.00 88.06 100 MET A C 1
ATOM 755 O O . MET A 1 100 ? -6.586 7.427 18.260 1.00 88.06 100 MET A O 1
ATOM 759 N N . PRO A 1 101 ? -4.523 7.709 19.138 1.00 87.06 101 PRO A N 1
ATOM 760 C CA . PRO A 1 101 ? -3.535 7.794 20.221 1.00 87.06 101 PRO A CA 1
ATOM 761 C C . PRO A 1 101 ? -3.376 9.216 20.802 1.00 87.06 101 PRO A C 1
ATOM 763 O O . PRO A 1 101 ? -3.359 10.194 20.076 1.00 87.06 101 PRO A O 1
ATOM 766 N N . GLN A 1 102 ? -3.170 9.337 22.121 1.00 79.31 102 GLN A N 1
ATOM 767 C CA . GLN A 1 102 ? -3.035 10.649 22.796 1.00 79.31 102 GLN A CA 1
ATOM 768 C C . GLN A 1 102 ? -1.667 11.338 22.655 1.00 79.31 102 GLN A C 1
ATOM 770 O O . GLN A 1 102 ? -1.523 12.514 22.974 1.00 79.31 102 GLN A O 1
ATOM 775 N N . LYS A 1 103 ? -0.615 10.589 22.311 1.00 71.81 103 LYS A N 1
ATOM 776 C CA . LYS A 1 103 ? 0.775 11.091 22.240 1.00 71.81 103 LYS A CA 1
ATOM 777 C C . LYS A 1 103 ? 1.398 10.873 20.861 1.00 71.81 103 LYS A C 1
ATOM 779 O O . LYS A 1 103 ? 2.615 10.744 20.753 1.00 71.81 103 LYS A O 1
ATOM 784 N N . ALA A 1 104 ? 0.556 10.738 19.849 1.00 75.06 104 ALA A N 1
ATOM 785 C CA . ALA A 1 104 ? 0.936 10.559 18.459 1.00 75.06 104 ALA A CA 1
ATOM 786 C C . ALA A 1 104 ? -0.165 11.154 17.577 1.00 75.06 104 ALA A C 1
ATOM 788 O O . ALA A 1 104 ? -1.244 11.476 18.078 1.00 75.06 104 ALA A O 1
ATOM 789 N N . ASP A 1 105 ? 0.117 11.294 16.286 1.00 78.88 105 ASP A N 1
ATOM 790 C CA . ASP A 1 105 ? -0.873 11.775 15.331 1.00 78.88 105 ASP A CA 1
ATOM 791 C C . ASP A 1 105 ? -2.083 10.821 15.259 1.00 78.88 105 ASP A C 1
ATOM 793 O O . ASP A 1 105 ? -1.924 9.604 15.445 1.00 78.88 105 ASP A O 1
ATOM 797 N N . PRO A 1 106 ? -3.295 11.345 14.990 1.00 84.75 106 PRO A N 1
ATOM 798 C CA . PRO A 1 106 ? -4.474 10.523 14.744 1.00 84.75 106 PRO A CA 1
ATOM 799 C C . PRO A 1 106 ? -4.231 9.490 13.640 1.00 84.75 106 PRO A C 1
ATOM 801 O O . PRO A 1 106 ? -3.489 9.738 12.687 1.00 84.75 106 PRO A O 1
ATOM 804 N N . LEU A 1 107 ? -4.898 8.337 13.737 1.00 84.75 107 LEU A N 1
ATOM 805 C CA . LEU A 1 107 ? -4.811 7.314 12.695 1.00 84.75 107 LEU A CA 1
ATOM 806 C C . LEU A 1 107 ? -5.335 7.859 11.363 1.00 84.75 107 LEU A C 1
ATOM 808 O O . LEU A 1 107 ? -6.345 8.564 11.306 1.00 84.75 107 LEU A O 1
ATOM 812 N N . ALA A 1 108 ? -4.685 7.458 10.271 1.00 88.19 108 ALA A N 1
ATOM 813 C CA . ALA A 1 108 ? -5.172 7.769 8.938 1.00 88.19 108 ALA A CA 1
ATOM 814 C C . ALA A 1 108 ? -6.541 7.112 8.699 1.00 88.19 108 ALA A C 1
ATOM 816 O O . ALA A 1 108 ? -6.812 6.010 9.180 1.00 88.19 108 ALA A O 1
ATOM 817 N N . LYS A 1 109 ? -7.385 7.743 7.874 1.00 85.38 109 LYS A N 1
ATOM 818 C CA . LYS A 1 109 ? -8.732 7.237 7.562 1.00 85.38 109 LYS A CA 1
ATOM 819 C C . LYS A 1 109 ? -8.727 5.791 7.048 1.00 85.38 109 LYS A C 1
ATOM 821 O O . LYS A 1 109 ? -9.570 5.000 7.445 1.00 85.38 109 LYS A O 1
ATOM 826 N N . ALA A 1 110 ? -7.740 5.423 6.232 1.00 83.69 110 ALA A N 1
ATOM 827 C CA . ALA A 1 110 ? -7.588 4.051 5.749 1.00 83.69 110 ALA A CA 1
ATOM 828 C C . ALA A 1 110 ? -7.313 3.045 6.888 1.00 83.69 110 ALA A C 1
ATOM 830 O O . ALA A 1 110 ? -7.819 1.929 6.863 1.00 83.69 110 ALA A O 1
ATOM 831 N N . GLN A 1 111 ? -6.552 3.443 7.915 1.00 85.94 111 GLN A N 1
ATOM 832 C CA . GLN A 1 111 ? -6.255 2.600 9.079 1.00 85.94 111 GLN A CA 1
ATOM 833 C C . GLN A 1 111 ? -7.481 2.447 9.986 1.00 85.94 111 GLN A C 1
ATOM 835 O O . GLN A 1 111 ? -7.762 1.349 10.463 1.00 85.94 111 GLN A O 1
ATOM 840 N N . THR A 1 112 ? -8.238 3.527 10.206 1.00 90.06 112 THR A N 1
ATOM 841 C CA . THR A 1 112 ? -9.486 3.455 10.983 1.00 90.06 112 THR A CA 1
ATOM 842 C C . THR A 1 112 ? -10.557 2.643 10.253 1.00 90.06 112 THR A C 1
ATOM 844 O O . THR A 1 112 ? -11.292 1.901 10.903 1.00 90.06 112 THR A O 1
ATOM 847 N N . ASP A 1 113 ? -10.588 2.698 8.919 1.00 89.62 113 ASP A N 1
ATOM 848 C CA . ASP A 1 113 ? -11.468 1.882 8.077 1.00 89.62 113 ASP A CA 1
ATOM 849 C C . ASP A 1 113 ? -11.133 0.391 8.158 1.00 89.62 113 ASP A C 1
ATOM 851 O O . ASP A 1 113 ? -12.031 -0.413 8.389 1.00 89.62 113 ASP A O 1
ATOM 855 N N . LEU A 1 114 ? -9.851 0.016 8.097 1.00 91.25 114 LEU A N 1
ATOM 856 C CA . LEU A 1 114 ? -9.434 -1.377 8.298 1.00 91.25 114 LEU A CA 1
ATOM 857 C C . LEU A 1 114 ? -9.858 -1.917 9.669 1.00 91.25 114 LEU A C 1
ATOM 859 O O . LEU A 1 114 ? -10.339 -3.045 9.768 1.00 91.25 114 LEU A O 1
ATOM 863 N N . ILE A 1 115 ? -9.721 -1.112 10.729 1.00 91.94 115 ILE A N 1
ATOM 864 C CA . ILE A 1 115 ? -10.170 -1.499 12.074 1.00 91.94 115 ILE A CA 1
ATOM 865 C C . ILE A 1 115 ? -11.697 -1.632 12.120 1.00 91.94 115 ILE A C 1
ATOM 867 O O . ILE A 1 115 ? -12.199 -2.597 12.698 1.00 91.94 115 ILE A O 1
ATOM 871 N N . ARG A 1 116 ? -12.444 -0.703 11.509 1.00 93.75 116 ARG A N 1
ATOM 872 C CA . ARG A 1 116 ? -13.911 -0.781 11.415 1.00 93.75 116 ARG A CA 1
ATOM 873 C C . ARG A 1 116 ? -14.346 -2.083 10.758 1.00 93.75 116 ARG A C 1
ATOM 875 O O . ARG A 1 116 ? -15.173 -2.802 11.318 1.00 93.75 116 ARG A O 1
ATOM 882 N N . ASP A 1 117 ? -13.795 -2.360 9.585 1.00 91.50 117 ASP A N 1
ATOM 883 C CA . ASP A 1 117 ? -14.210 -3.470 8.739 1.00 91.50 117 ASP A CA 1
ATOM 884 C C . ASP A 1 117 ? -13.820 -4.794 9.405 1.00 91.50 117 ASP A C 1
ATOM 886 O O . ASP A 1 117 ? -14.645 -5.695 9.517 1.00 91.50 117 ASP A O 1
ATOM 890 N N . TRP A 1 118 ? -12.631 -4.876 10.011 1.00 94.25 118 TRP A N 1
ATOM 891 C CA . TRP A 1 118 ? -12.242 -6.020 10.838 1.00 94.25 118 TRP A CA 1
ATOM 892 C C . TRP A 1 118 ? -13.205 -6.280 12.004 1.00 94.25 118 TRP A C 1
ATOM 894 O O . TRP A 1 118 ? -13.605 -7.428 12.223 1.00 94.25 118 TRP A O 1
ATOM 904 N N . ILE A 1 119 ? -13.609 -5.242 12.751 1.00 92.88 119 ILE A N 1
ATOM 905 C CA . ILE A 1 119 ? -14.577 -5.404 13.845 1.00 92.88 119 ILE A CA 1
ATOM 906 C C . ILE A 1 119 ? -15.918 -5.887 13.290 1.00 92.88 119 ILE A C 1
ATOM 908 O O . ILE A 1 119 ? -16.471 -6.852 13.818 1.00 92.88 119 ILE A O 1
ATOM 912 N N . ASN A 1 120 ? -16.428 -5.265 12.223 1.00 93.00 120 ASN A N 1
ATOM 913 C CA . ASN A 1 120 ? -17.695 -5.641 11.586 1.00 93.00 120 ASN A CA 1
ATOM 914 C C . ASN A 1 120 ? -17.672 -7.071 11.023 1.00 93.00 120 ASN A C 1
ATOM 916 O O . ASN A 1 120 ? -18.679 -7.769 11.086 1.00 93.00 120 ASN A O 1
ATOM 920 N N . GLN A 1 121 ? -16.510 -7.553 10.580 1.00 90.94 121 GLN A N 1
ATOM 921 C CA . GLN A 1 121 ? -16.292 -8.932 10.131 1.00 90.94 121 GLN A CA 1
ATOM 922 C C . GLN A 1 121 ? -16.124 -9.940 11.286 1.00 90.94 121 GLN A C 1
ATOM 924 O O . GLN A 1 121 ? -15.763 -11.097 11.059 1.00 90.94 121 GLN A O 1
ATOM 929 N N . GLY A 1 122 ? -16.389 -9.525 12.528 1.00 89.81 122 GLY A N 1
ATOM 930 C CA . GLY A 1 122 ? -16.376 -10.390 13.709 1.00 89.81 122 GLY A CA 1
ATOM 931 C C . GLY A 1 122 ? -15.092 -10.321 14.532 1.00 89.81 122 GLY A C 1
ATOM 932 O O . GLY A 1 122 ? -14.885 -11.178 15.385 1.00 89.81 122 GLY A O 1
ATOM 933 N N . ALA A 1 123 ? -14.237 -9.320 14.299 1.00 91.25 123 ALA A N 1
ATOM 934 C CA . ALA A 1 123 ? -12.970 -9.138 15.005 1.00 91.25 123 ALA A CA 1
ATOM 935 C C . ALA A 1 123 ? -12.119 -10.424 15.023 1.00 91.25 123 ALA A C 1
ATOM 937 O O . ALA A 1 123 ? -11.585 -10.832 16.058 1.00 91.25 123 ALA A O 1
ATOM 938 N N . ASN A 1 124 ? -12.024 -11.089 13.865 1.00 89.12 124 ASN A N 1
ATOM 939 C CA . ASN A 1 124 ? -11.317 -12.360 13.724 1.00 89.12 124 ASN A CA 1
ATOM 940 C C . ASN A 1 124 ? -9.842 -12.184 14.099 1.00 89.12 124 ASN A C 1
ATOM 942 O O . ASN A 1 124 ? -9.075 -11.584 13.351 1.00 89.12 124 ASN A O 1
ATOM 946 N N . TRP A 1 125 ? -9.460 -12.705 15.261 1.00 85.88 125 TRP A N 1
ATOM 947 C CA . TRP A 1 125 ? -8.107 -12.649 15.808 1.00 85.88 125 TRP A CA 1
ATOM 948 C C . TRP A 1 125 ? -7.612 -14.086 16.032 1.00 85.88 125 TRP A C 1
ATOM 950 O O . TRP A 1 125 ? -8.317 -14.854 16.696 1.00 85.88 125 TRP A O 1
ATOM 960 N N . PRO A 1 126 ? -6.435 -14.473 15.505 1.00 82.19 126 PRO A N 1
ATOM 961 C CA . PRO A 1 126 ? -5.853 -15.798 15.729 1.00 82.19 126 PRO A CA 1
ATOM 962 C C . PRO A 1 126 ? -5.643 -16.133 17.215 1.00 82.19 126 PRO A C 1
ATOM 964 O O . PRO A 1 126 ? -5.110 -15.323 17.974 1.00 82.19 126 PRO A O 1
ATOM 967 N N . ASP A 1 127 ? -6.018 -17.340 17.635 1.00 78.75 127 ASP A N 1
ATOM 968 C CA . ASP A 1 127 ? -5.765 -17.794 19.008 1.00 78.75 127 ASP A CA 1
ATOM 969 C C . ASP A 1 127 ? -4.261 -17.965 19.279 1.00 78.75 127 ASP A C 1
ATOM 971 O O . ASP A 1 127 ? -3.482 -18.289 18.383 1.00 78.75 127 ASP A O 1
ATOM 975 N N . GLY A 1 128 ? -3.840 -17.723 20.524 1.00 72.62 128 GLY A N 1
ATOM 976 C CA . GLY A 1 128 ? -2.446 -17.893 20.960 1.00 72.62 128 GLY A CA 1
ATOM 977 C C . GLY A 1 128 ? -1.454 -16.840 20.447 1.00 72.62 128 GLY A C 1
ATOM 978 O O . GLY A 1 128 ? -0.269 -16.912 20.774 1.00 72.62 128 GLY A O 1
ATOM 979 N N . LEU A 1 129 ? -1.905 -15.845 19.676 1.00 73.75 129 LEU A N 1
ATOM 980 C CA . LEU A 1 129 ? -1.046 -14.782 19.160 1.00 73.75 129 LEU A CA 1
ATOM 981 C C . LEU A 1 129 ? -0.875 -13.663 20.202 1.00 73.75 129 LEU A C 1
ATOM 983 O O . LEU A 1 129 ? -1.684 -12.737 20.271 1.00 73.75 129 LEU A O 1
ATOM 987 N N . ALA A 1 130 ? 0.194 -13.747 20.996 1.00 70.94 130 ALA A N 1
ATOM 988 C CA . ALA A 1 130 ? 0.673 -12.629 21.805 1.00 70.94 130 ALA A CA 1
ATOM 989 C C . ALA A 1 130 ? 1.515 -11.690 20.931 1.00 70.94 130 ALA A C 1
ATOM 991 O O . ALA A 1 130 ? 2.536 -12.098 20.372 1.00 70.94 130 ALA A O 1
ATOM 992 N N . ILE A 1 131 ? 1.088 -10.435 20.804 1.00 81.62 131 ILE A N 1
ATOM 993 C CA . ILE A 1 131 ? 1.709 -9.465 19.895 1.00 81.62 131 ILE A CA 1
ATOM 994 C C . ILE A 1 131 ? 2.570 -8.472 20.676 1.00 81.62 131 ILE A C 1
ATOM 996 O O . ILE A 1 131 ? 2.227 -8.056 21.776 1.00 81.62 131 ILE A O 1
ATOM 1000 N N . LYS A 1 132 ? 3.725 -8.098 20.129 1.00 77.50 132 LYS A N 1
ATOM 1001 C CA . LYS A 1 132 ? 4.652 -7.153 20.773 1.00 77.50 132 LYS A CA 1
ATOM 1002 C C . LYS A 1 132 ? 4.598 -5.799 20.082 1.00 77.50 132 LYS A C 1
ATOM 1004 O O . LYS A 1 132 ? 4.357 -5.755 18.876 1.00 77.50 132 LYS A O 1
ATOM 1009 N N . GLU A 1 133 ? 4.841 -4.726 20.837 1.00 72.94 133 GLU A N 1
ATOM 1010 C CA . GLU A 1 133 ? 5.025 -3.377 20.284 1.00 72.94 133 GLU A CA 1
ATOM 1011 C C . GLU A 1 133 ? 6.082 -3.412 19.175 1.00 72.94 133 GLU A C 1
ATOM 1013 O O . GLU A 1 133 ? 7.102 -4.098 19.301 1.00 72.94 133 GLU A O 1
ATOM 1018 N N . ALA A 1 134 ? 5.819 -2.720 18.065 1.00 67.62 134 ALA A N 1
ATOM 1019 C CA . ALA A 1 134 ? 6.818 -2.588 17.016 1.00 67.62 134 ALA A CA 1
ATOM 1020 C C . ALA A 1 134 ? 7.957 -1.710 17.540 1.00 67.62 134 ALA A C 1
ATOM 1022 O O . ALA A 1 134 ? 7.716 -0.685 18.178 1.00 67.62 134 ALA A O 1
ATOM 1023 N N . ALA A 1 135 ? 9.203 -2.083 17.236 1.00 53.88 135 ALA A N 1
ATOM 1024 C CA . ALA A 1 135 ? 10.318 -1.162 17.419 1.00 53.88 135 ALA A CA 1
ATOM 1025 C C . ALA A 1 135 ? 9.995 0.152 16.682 1.00 53.88 135 ALA A C 1
ATOM 1027 O O . ALA A 1 135 ? 9.388 0.087 15.607 1.00 53.88 135 ALA A O 1
ATOM 1028 N N . PRO A 1 136 ? 10.357 1.324 17.240 1.00 46.19 136 PRO A N 1
ATOM 1029 C CA . PRO A 1 136 ? 10.056 2.602 16.614 1.00 46.19 136 PRO A CA 1
ATOM 1030 C C . PRO A 1 136 ? 10.574 2.575 15.177 1.00 46.19 136 PRO A C 1
ATOM 1032 O O . PRO A 1 136 ? 11.780 2.473 14.946 1.00 46.19 136 PRO A O 1
ATOM 1035 N N . ALA A 1 137 ? 9.648 2.610 14.216 1.00 48.16 137 ALA A N 1
ATOM 1036 C CA . ALA A 1 137 ? 10.012 2.779 12.823 1.00 48.16 137 ALA A CA 1
ATOM 1037 C C . ALA A 1 137 ? 10.798 4.095 12.715 1.00 48.16 137 ALA A C 1
ATOM 1039 O O . ALA A 1 137 ? 10.447 5.061 13.406 1.00 48.16 137 ALA A O 1
ATOM 1040 N N . PRO A 1 138 ? 11.863 4.167 11.898 1.00 36.19 138 PRO A N 1
ATOM 1041 C CA . PRO A 1 138 ? 12.493 5.447 11.623 1.00 36.19 138 PRO A CA 1
ATOM 1042 C C . PRO A 1 138 ? 11.403 6.406 11.140 1.00 36.19 138 PRO A C 1
ATOM 1044 O O . PRO A 1 138 ? 10.638 6.077 10.234 1.00 36.19 138 PRO A O 1
ATOM 1047 N N . ALA A 1 139 ? 11.295 7.558 11.802 1.00 40.78 139 ALA A N 1
ATOM 1048 C CA . ALA A 1 139 ? 10.329 8.590 11.474 1.00 40.78 139 ALA A CA 1
ATOM 1049 C C . ALA A 1 139 ? 10.642 9.139 10.077 1.00 40.78 139 ALA A C 1
ATOM 1051 O O . ALA A 1 139 ? 11.396 10.094 9.925 1.00 40.78 139 ALA A O 1
ATOM 1052 N N . THR A 1 140 ? 10.087 8.529 9.035 1.00 36.09 140 THR A N 1
ATOM 1053 C CA . THR A 1 140 ? 9.944 9.203 7.752 1.00 36.09 140 THR A CA 1
ATOM 1054 C C . THR A 1 140 ? 8.721 10.084 7.875 1.00 36.09 140 THR A C 1
ATOM 1056 O O . THR A 1 140 ? 7.589 9.610 7.792 1.00 36.09 140 THR A O 1
ATOM 1059 N N . THR A 1 141 ? 8.972 11.360 8.147 1.00 38.25 141 THR A N 1
ATOM 1060 C CA . THR A 1 141 ? 8.013 12.454 8.058 1.00 38.25 141 THR A CA 1
ATOM 1061 C C . THR A 1 141 ? 7.151 12.245 6.818 1.00 38.25 141 THR A C 1
ATOM 1063 O O . THR A 1 141 ? 7.659 12.267 5.695 1.00 38.25 141 THR A O 1
ATOM 1066 N N . ALA A 1 142 ? 5.858 11.994 7.017 1.00 40.53 142 ALA A N 1
ATOM 1067 C CA . ALA A 1 142 ? 4.894 11.996 5.935 1.00 40.53 142 ALA A CA 1
ATOM 1068 C C . ALA A 1 142 ? 4.828 13.428 5.399 1.00 40.53 142 ALA A C 1
ATOM 1070 O O . ALA A 1 142 ? 4.150 14.292 5.950 1.00 40.53 142 ALA A O 1
ATOM 1071 N N . LEU A 1 143 ? 5.596 13.703 4.348 1.00 38.53 143 LEU A N 1
ATOM 1072 C CA . LEU A 1 143 ? 5.361 14.875 3.530 1.00 38.53 143 LEU A CA 1
ATOM 1073 C C . LEU A 1 143 ? 3.984 14.677 2.894 1.00 38.53 143 LEU A C 1
ATOM 1075 O O . LEU A 1 143 ? 3.771 13.731 2.136 1.00 38.53 143 LEU A O 1
ATOM 1079 N N . VAL A 1 144 ? 3.049 15.559 3.240 1.00 44.81 144 VAL A N 1
ATOM 1080 C CA . VAL A 1 144 ? 1.784 15.707 2.523 1.00 44.81 144 VAL A CA 1
ATOM 1081 C C . VAL A 1 144 ? 2.140 16.030 1.074 1.00 44.81 144 VAL A C 1
ATOM 1083 O O . VAL A 1 144 ? 2.601 17.128 0.767 1.00 44.81 144 VAL A O 1
ATOM 1086 N N . MET A 1 145 ? 1.993 15.043 0.195 1.00 44.44 145 MET A N 1
ATOM 1087 C CA . MET A 1 145 ? 2.118 15.237 -1.244 1.00 44.44 145 MET A CA 1
ATOM 1088 C C . MET A 1 145 ? 0.821 15.867 -1.771 1.00 44.44 145 MET A C 1
ATOM 1090 O O . MET A 1 145 ? -0.257 15.561 -1.251 1.00 44.44 145 MET A O 1
ATOM 1094 N N . PRO A 1 146 ? 0.893 16.750 -2.783 1.00 41.69 146 PRO A N 1
ATOM 1095 C CA . PRO A 1 146 ? -0.294 17.306 -3.422 1.00 41.69 146 PRO A CA 1
ATOM 1096 C C . PRO A 1 146 ? -1.162 16.184 -4.004 1.00 41.69 146 PRO A C 1
ATOM 1098 O O . PRO A 1 146 ? -0.663 15.116 -4.358 1.00 41.69 146 PRO A O 1
ATOM 1101 N N . THR A 1 147 ? -2.465 16.445 -4.104 1.00 41.28 147 THR A N 1
ATOM 1102 C CA . THR A 1 147 ? -3.493 15.573 -4.689 1.00 41.28 147 THR A CA 1
ATOM 1103 C C . THR A 1 147 ? -3.205 15.294 -6.168 1.00 41.28 147 THR A C 1
ATOM 1105 O O . THR A 1 147 ? -3.794 15.905 -7.058 1.00 41.28 147 THR A O 1
ATOM 1108 N N . GLY A 1 148 ? -2.262 14.397 -6.437 1.00 40.19 148 GLY A N 1
ATOM 1109 C CA . GLY A 1 148 ? -2.180 13.657 -7.687 1.00 40.19 148 GLY A CA 1
ATOM 1110 C C . GLY A 1 148 ? -3.159 12.478 -7.671 1.00 40.19 148 GLY A C 1
ATOM 1111 O O . GLY A 1 148 ? -3.774 12.203 -6.635 1.00 40.19 148 GLY A O 1
ATOM 1112 N N . PRO A 1 149 ? -3.334 11.781 -8.806 1.00 39.28 149 PRO A N 1
ATOM 1113 C CA . PRO A 1 149 ? -4.187 10.601 -8.875 1.00 39.28 149 PRO A CA 1
ATOM 1114 C C . PRO A 1 149 ? -3.802 9.607 -7.772 1.00 39.28 149 PRO A C 1
ATOM 1116 O O . PRO A 1 149 ? -2.624 9.359 -7.526 1.00 39.28 149 PRO A O 1
ATOM 1119 N N . VAL A 1 150 ? -4.804 9.073 -7.071 1.00 42.38 150 VAL A N 1
ATOM 1120 C CA . VAL A 1 150 ? -4.614 8.070 -6.019 1.00 42.38 150 VAL A CA 1
ATOM 1121 C C . VAL A 1 150 ? -4.126 6.784 -6.679 1.00 42.38 150 VAL A C 1
ATOM 1123 O O . VAL A 1 150 ? -4.899 6.049 -7.287 1.00 42.38 150 VAL A O 1
ATOM 1126 N N . LEU A 1 151 ? -2.826 6.528 -6.571 1.00 49.94 151 LEU A N 1
ATOM 1127 C CA . LEU A 1 151 ? -2.188 5.309 -7.051 1.00 49.94 151 LEU A CA 1
ATOM 1128 C C . LEU A 1 151 ? -2.394 4.237 -5.976 1.00 49.94 151 LEU A C 1
ATOM 1130 O O . LEU A 1 151 ? -1.708 4.211 -4.955 1.00 49.94 151 LEU A O 1
ATOM 1134 N N . THR A 1 152 ? -3.420 3.407 -6.144 1.00 49.16 152 THR A N 1
ATOM 1135 C CA . THR A 1 152 ? -3.782 2.361 -5.179 1.00 49.16 152 THR A CA 1
ATOM 1136 C C . THR A 1 152 ? -2.630 1.367 -4.989 1.00 49.16 152 THR A C 1
ATOM 1138 O O . THR A 1 152 ? -2.102 0.841 -5.966 1.00 49.16 152 THR A O 1
ATOM 1141 N N . GLY A 1 153 ? -2.259 1.074 -3.737 1.00 54.31 153 GLY A N 1
ATOM 1142 C CA . GLY A 1 153 ? -1.197 0.130 -3.359 1.00 54.31 153 GLY A CA 1
ATOM 1143 C C . GLY A 1 153 ? -1.563 -1.343 -3.577 1.00 54.31 153 GLY A C 1
ATOM 1144 O O . GLY A 1 153 ? -1.623 -2.118 -2.625 1.00 54.31 153 GLY A O 1
ATOM 1145 N N . ALA A 1 154 ? -1.827 -1.743 -4.821 1.00 61.31 154 ALA A N 1
ATOM 1146 C CA . ALA A 1 154 ? -2.097 -3.135 -5.174 1.00 61.31 154 ALA A CA 1
ATOM 1147 C C . ALA A 1 154 ? -0.871 -4.005 -4.869 1.00 61.31 154 ALA A C 1
ATOM 1149 O O . ALA A 1 154 ? 0.196 -3.743 -5.388 1.00 61.31 154 ALA A O 1
ATOM 1150 N N . LYS A 1 155 ? -0.977 -5.053 -4.051 1.00 67.81 155 LYS A N 1
ATOM 1151 C CA . LYS A 1 155 ? 0.166 -5.932 -3.739 1.00 67.81 155 LYS A CA 1
ATOM 1152 C C . LYS A 1 155 ? 0.799 -6.532 -5.021 1.00 67.81 155 LYS A C 1
ATOM 1154 O O . LYS A 1 155 ? 0.039 -6.962 -5.889 1.00 67.81 155 LYS A O 1
ATOM 1159 N N . PRO A 1 156 ? 2.144 -6.643 -5.124 1.00 75.00 156 PRO A N 1
ATOM 1160 C CA . PRO A 1 156 ? 2.795 -7.283 -6.269 1.00 75.00 156 PRO A CA 1
ATOM 1161 C C . PRO A 1 156 ? 2.290 -8.709 -6.488 1.00 75.00 156 PRO A C 1
ATOM 1163 O O . PRO A 1 156 ? 2.173 -9.487 -5.532 1.00 75.00 156 PRO A O 1
ATOM 1166 N N . SER A 1 157 ? 2.028 -9.068 -7.743 1.00 81.50 157 SER A N 1
ATOM 1167 C CA . SER A 1 157 ? 1.694 -10.449 -8.098 1.00 81.50 157 SER A CA 1
ATOM 1168 C C . SER A 1 157 ? 2.918 -11.367 -7.943 1.00 81.50 157 SER A C 1
ATOM 1170 O O . SER A 1 157 ? 4.063 -10.916 -7.939 1.00 81.50 157 SER A O 1
ATOM 1172 N N . ALA A 1 158 ? 2.703 -12.682 -7.838 1.00 83.88 158 ALA A N 1
ATOM 1173 C CA . ALA A 1 158 ? 3.813 -13.639 -7.794 1.00 83.88 158 ALA A CA 1
ATOM 1174 C C . ALA A 1 158 ? 4.670 -13.600 -9.076 1.00 83.88 158 ALA A C 1
ATOM 1176 O O . ALA A 1 158 ? 5.889 -13.747 -9.005 1.00 83.88 158 ALA A O 1
ATOM 1177 N N . ALA A 1 159 ? 4.037 -13.363 -10.231 1.00 85.75 159 ALA A N 1
ATOM 1178 C CA . ALA A 1 159 ? 4.722 -13.197 -11.511 1.00 85.75 159 ALA A CA 1
ATOM 1179 C C . ALA A 1 159 ? 5.597 -11.934 -11.518 1.00 85.75 159 ALA A C 1
ATOM 1181 O O . ALA A 1 159 ? 6.762 -12.000 -11.902 1.00 85.75 159 ALA A O 1
ATOM 1182 N N . GLU A 1 160 ? 5.074 -10.825 -10.991 1.00 86.88 160 GLU A N 1
ATOM 1183 C CA . GLU A 1 160 ? 5.811 -9.568 -10.850 1.00 86.88 160 GLU A CA 1
ATOM 1184 C C . GLU A 1 160 ? 7.038 -9.744 -9.943 1.00 86.88 160 GLU A C 1
ATOM 1186 O O . GLU A 1 160 ? 8.143 -9.351 -10.307 1.00 86.88 160 GLU A O 1
ATOM 1191 N N . LEU A 1 161 ? 6.882 -10.397 -8.786 1.00 86.06 161 LEU A N 1
ATOM 1192 C CA . LEU A 1 161 ? 8.002 -10.670 -7.877 1.00 86.06 161 LEU A CA 1
ATOM 1193 C C . LEU A 1 161 ? 9.077 -11.548 -8.531 1.00 86.06 161 LEU A C 1
ATOM 1195 O O . LEU A 1 161 ? 10.269 -11.298 -8.354 1.00 86.06 161 LEU A O 1
ATOM 1199 N N . ALA A 1 162 ? 8.668 -12.553 -9.310 1.00 89.31 162 ALA A N 1
ATOM 1200 C CA . ALA A 1 162 ? 9.596 -13.406 -10.042 1.00 89.31 162 ALA A CA 1
ATOM 1201 C C . ALA A 1 162 ? 10.335 -12.636 -11.150 1.00 89.31 162 ALA A C 1
ATOM 1203 O O . ALA A 1 162 ? 11.531 -12.846 -11.347 1.00 89.31 162 ALA A O 1
ATOM 1204 N N . ALA A 1 163 ? 9.650 -11.737 -11.860 1.00 90.31 163 ALA A N 1
ATOM 1205 C CA . ALA A 1 163 ? 10.256 -10.886 -12.878 1.00 90.31 163 ALA A CA 1
ATOM 1206 C C . ALA A 1 163 ? 11.257 -9.894 -12.277 1.00 90.31 163 ALA A C 1
ATOM 1208 O O . ALA A 1 163 ? 12.375 -9.782 -12.776 1.00 90.31 163 ALA A O 1
ATOM 1209 N N . VAL A 1 164 ? 10.904 -9.254 -11.159 1.00 88.75 164 VAL A N 1
ATOM 1210 C CA . VAL A 1 164 ? 11.806 -8.369 -10.407 1.00 88.75 164 VAL A CA 1
ATOM 1211 C C . VAL A 1 164 ? 13.052 -9.126 -9.952 1.00 88.75 164 VAL A C 1
ATOM 1213 O O . VAL A 1 164 ? 14.157 -8.646 -10.171 1.00 88.75 164 VAL A O 1
ATOM 1216 N N . GLY A 1 165 ? 12.898 -10.332 -9.395 1.00 88.25 165 GLY A N 1
ATOM 1217 C CA . GLY A 1 165 ? 14.041 -11.150 -8.979 1.00 88.25 165 GLY A CA 1
ATOM 1218 C C . GLY A 1 165 ? 14.965 -11.540 -10.138 1.00 88.25 165 GLY A C 1
ATOM 1219 O O . GLY A 1 165 ? 16.182 -11.552 -9.978 1.00 88.25 165 GLY A O 1
ATOM 1220 N N . LYS A 1 166 ? 14.412 -11.815 -11.328 1.00 92.62 166 LYS A N 1
ATOM 1221 C CA . LYS A 1 166 ? 15.213 -12.074 -12.538 1.00 92.62 166 LYS A CA 1
ATOM 1222 C C . LYS A 1 166 ? 15.980 -10.833 -12.990 1.00 92.62 166 LYS A C 1
ATOM 1224 O O . LYS A 1 166 ? 17.145 -10.949 -13.344 1.00 92.62 166 LYS A O 1
ATOM 1229 N N . LEU A 1 167 ? 15.331 -9.671 -12.990 1.00 91.88 167 LEU A N 1
ATOM 1230 C CA . LEU A 1 167 ? 15.943 -8.403 -13.394 1.00 91.88 167 LEU A CA 1
ATOM 1231 C C . LEU A 1 167 ? 17.067 -7.999 -12.430 1.00 91.88 167 LEU A C 1
ATOM 1233 O O . LEU A 1 167 ? 18.159 -7.662 -12.881 1.00 91.88 167 LEU A O 1
ATOM 1237 N N . ASP A 1 168 ? 16.841 -8.140 -11.125 1.00 89.38 168 ASP A N 1
ATOM 1238 C CA . ASP A 1 168 ? 17.848 -7.882 -10.091 1.00 89.38 168 ASP A CA 1
ATOM 1239 C C . ASP A 1 168 ? 19.069 -8.807 -10.238 1.00 89.38 168 ASP A C 1
ATOM 1241 O O . ASP A 1 168 ? 20.210 -8.345 -10.243 1.00 89.38 168 ASP A O 1
ATOM 1245 N N . ALA A 1 169 ? 18.844 -10.099 -10.504 1.00 90.00 169 ALA A N 1
ATOM 1246 C CA . ALA A 1 169 ? 19.918 -11.056 -10.783 1.00 90.00 169 ALA A CA 1
ATOM 1247 C C . ALA A 1 169 ? 20.726 -10.728 -12.056 1.00 90.00 169 ALA A C 1
ATOM 1249 O O . ALA A 1 169 ? 21.874 -11.152 -12.183 1.00 90.00 169 ALA A O 1
ATOM 1250 N N . LEU A 1 170 ? 20.143 -9.970 -12.991 1.00 90.62 170 LEU A N 1
ATOM 1251 C CA . LEU A 1 170 ? 20.805 -9.462 -14.198 1.00 90.62 170 LEU A CA 1
ATOM 1252 C C . LEU A 1 170 ? 21.474 -8.091 -13.972 1.00 90.62 170 LEU A C 1
ATOM 1254 O O . LEU A 1 170 ? 22.029 -7.522 -14.909 1.00 90.62 170 LEU A O 1
ATOM 1258 N N . GLY A 1 171 ? 21.441 -7.560 -12.745 1.00 89.00 171 GLY A N 1
ATOM 1259 C CA . GLY A 1 171 ? 22.017 -6.266 -12.371 1.00 89.00 171 GLY A CA 1
ATOM 1260 C C . GLY A 1 171 ? 21.124 -5.064 -12.686 1.00 89.00 171 GLY A C 1
ATOM 1261 O O . GLY A 1 171 ? 21.575 -3.921 -12.587 1.00 89.00 171 GLY A O 1
ATOM 1262 N N . VAL A 1 172 ? 19.874 -5.297 -13.095 1.00 93.00 172 VAL A N 1
ATOM 1263 C CA . VAL A 1 172 ? 18.904 -4.237 -13.382 1.00 93.00 172 VAL A CA 1
ATOM 1264 C C . VAL A 1 172 ? 18.314 -3.755 -12.065 1.00 93.00 172 VAL A C 1
ATOM 1266 O O . VAL A 1 172 ? 17.759 -4.535 -11.294 1.00 93.00 172 VAL A O 1
ATOM 1269 N N . SER A 1 173 ? 18.381 -2.449 -11.814 1.00 89.69 173 SER A N 1
ATOM 1270 C CA . SER A 1 173 ? 17.792 -1.884 -10.603 1.00 89.69 173 SER A CA 1
ATOM 1271 C C . SER A 1 173 ? 16.288 -1.719 -10.796 1.00 89.69 173 SER A C 1
ATOM 1273 O O . SER A 1 173 ? 15.863 -0.863 -11.570 1.00 89.69 173 SER A O 1
ATOM 1275 N N . VAL A 1 174 ? 15.486 -2.529 -10.100 1.00 90.75 174 VAL A N 1
ATOM 1276 C CA . VAL A 1 174 ? 14.021 -2.410 -10.086 1.00 90.75 174 VAL A CA 1
ATOM 1277 C C . VAL A 1 174 ? 13.549 -2.143 -8.664 1.00 90.75 174 VAL A C 1
ATOM 1279 O O . VAL A 1 174 ? 13.620 -3.022 -7.805 1.00 90.75 174 VAL A O 1
ATOM 1282 N N . ARG A 1 175 ? 13.052 -0.932 -8.394 1.00 86.94 175 ARG A N 1
ATOM 1283 C CA . ARG A 1 175 ? 12.707 -0.507 -7.028 1.00 86.94 175 ARG A CA 1
ATOM 1284 C C . ARG A 1 175 ? 11.355 0.200 -6.931 1.00 86.94 175 ARG A C 1
ATOM 1286 O O . ARG A 1 175 ? 10.891 0.756 -7.925 1.00 86.94 175 ARG A O 1
ATOM 1293 N N . PRO A 1 176 ? 10.715 0.184 -5.747 1.00 85.38 176 PRO A N 1
ATOM 1294 C CA . PRO A 1 176 ? 9.522 0.980 -5.498 1.00 85.38 176 PRO A CA 1
ATOM 1295 C C . PRO A 1 176 ? 9.832 2.477 -5.550 1.00 85.38 176 PRO A C 1
ATOM 1297 O O . PRO A 1 176 ? 10.870 2.905 -5.043 1.00 85.38 176 PRO A O 1
ATOM 1300 N N . ILE A 1 177 ? 8.915 3.270 -6.103 1.00 81.50 177 ILE A N 1
ATOM 1301 C CA . ILE A 1 177 ? 9.058 4.736 -6.150 1.00 81.50 177 ILE A CA 1
ATOM 1302 C C . ILE A 1 177 ? 8.737 5.406 -4.805 1.00 81.50 177 ILE A C 1
ATOM 1304 O O . ILE A 1 177 ? 9.206 6.507 -4.530 1.00 81.50 177 ILE A O 1
ATOM 1308 N N . ALA A 1 178 ? 7.933 4.758 -3.958 1.00 71.56 178 ALA A N 1
ATOM 1309 C CA . ALA A 1 178 ? 7.595 5.245 -2.626 1.00 71.56 178 ALA A CA 1
ATOM 1310 C C . ALA A 1 178 ? 7.292 4.082 -1.671 1.00 71.56 178 ALA A C 1
ATOM 1312 O O . ALA A 1 178 ? 7.105 2.933 -2.079 1.00 71.56 178 ALA A O 1
ATOM 1313 N N . LEU A 1 179 ? 7.240 4.389 -0.375 1.00 65.94 179 LEU A N 1
ATOM 1314 C CA . LEU A 1 179 ? 6.841 3.432 0.651 1.00 65.94 179 LEU A CA 1
ATOM 1315 C C . LEU A 1 179 ? 5.338 3.144 0.546 1.00 65.94 179 LEU A C 1
ATOM 1317 O O . LEU A 1 179 ? 4.539 4.056 0.352 1.00 65.94 179 LEU A O 1
ATOM 1321 N N . ASN A 1 180 ? 4.960 1.876 0.717 1.00 59.47 180 ASN A N 1
ATOM 1322 C CA . ASN A 1 180 ? 3.569 1.402 0.714 1.00 59.47 180 ASN A CA 1
ATOM 1323 C C . ASN A 1 180 ? 2.787 1.640 -0.593 1.00 59.47 180 ASN A C 1
ATOM 1325 O O . ASN A 1 180 ? 1.562 1.531 -0.599 1.00 59.47 180 ASN A O 1
ATOM 1329 N N . VAL A 1 181 ? 3.478 1.899 -1.706 1.00 73.38 181 VAL A N 1
ATOM 1330 C CA . VAL A 1 181 ? 2.894 1.839 -3.052 1.00 73.38 181 VAL A CA 1
ATOM 1331 C C . VAL A 1 181 ? 3.530 0.695 -3.821 1.00 73.38 181 VAL A C 1
ATOM 1333 O O . VAL A 1 181 ? 4.716 0.404 -3.662 1.00 73.38 181 VAL A O 1
ATOM 1336 N N . ASN A 1 182 ? 2.750 0.051 -4.680 1.00 77.38 182 ASN A N 1
ATOM 1337 C CA . ASN A 1 182 ? 3.293 -0.905 -5.630 1.00 77.38 182 ASN A CA 1
ATOM 1338 C C . ASN A 1 182 ? 3.438 -0.243 -6.990 1.00 77.38 182 ASN A C 1
ATOM 1340 O O . ASN A 1 182 ? 2.750 -0.604 -7.930 1.00 77.38 182 ASN A O 1
ATOM 1344 N N . LEU A 1 183 ? 4.286 0.774 -7.058 1.00 86.56 183 LEU A N 1
ATOM 1345 C CA . LEU A 1 183 ? 4.700 1.394 -8.306 1.00 86.56 183 LEU A CA 1
ATOM 1346 C C . LEU A 1 183 ? 6.209 1.329 -8.385 1.00 86.56 183 LEU A C 1
ATOM 1348 O O . LEU A 1 183 ? 6.887 1.514 -7.368 1.00 86.56 183 LEU A O 1
ATOM 1352 N N . ARG A 1 184 ? 6.725 1.038 -9.575 1.00 88.31 184 ARG A N 1
ATOM 1353 C CA . ARG A 1 184 ? 8.135 0.705 -9.757 1.00 88.31 184 ARG A CA 1
ATOM 1354 C C . ARG A 1 184 ? 8.804 1.581 -10.790 1.00 88.31 184 ARG A C 1
ATOM 1356 O O . ARG A 1 184 ? 8.209 1.938 -11.805 1.00 88.31 184 ARG A O 1
ATOM 1363 N N . GLU A 1 185 ? 10.079 1.819 -10.542 1.00 92.38 185 GLU A N 1
ATOM 1364 C CA . GLU A 1 185 ? 11.024 2.256 -11.553 1.00 92.38 185 GLU A CA 1
ATOM 1365 C C . GLU A 1 185 ? 11.996 1.122 -11.884 1.00 92.38 185 GLU A C 1
ATOM 1367 O O . GLU A 1 185 ? 12.409 0.370 -10.995 1.00 92.38 185 GLU A O 1
ATOM 1372 N N . ALA A 1 186 ? 12.353 1.001 -13.161 1.00 94.94 186 ALA A N 1
ATOM 1373 C CA . ALA A 1 186 ? 13.373 0.082 -13.647 1.00 94.94 186 ALA A CA 1
ATOM 1374 C C . ALA A 1 186 ? 14.478 0.862 -14.362 1.00 94.94 186 ALA A C 1
ATOM 1376 O O . ALA A 1 186 ? 14.220 1.632 -15.288 1.00 94.94 186 ALA A O 1
ATOM 1377 N N . ASN A 1 187 ? 15.722 0.649 -13.941 1.00 94.88 187 ASN A N 1
ATOM 1378 C CA . ASN A 1 187 ? 16.889 1.343 -14.461 1.00 94.88 187 ASN A CA 1
ATOM 1379 C C . ASN A 1 187 ? 17.926 0.350 -14.999 1.00 94.88 187 ASN A C 1
ATOM 1381 O O . ASN A 1 187 ? 18.549 -0.396 -14.239 1.00 94.88 187 ASN A O 1
ATOM 1385 N N . PHE A 1 188 ? 18.124 0.388 -16.318 1.00 95.25 188 PHE A N 1
ATOM 1386 C CA . PHE A 1 188 ? 19.068 -0.452 -17.057 1.00 95.25 188 PHE A CA 1
ATOM 1387 C C . PHE A 1 188 ? 20.398 0.261 -17.335 1.00 95.25 188 PHE A C 1
ATOM 1389 O O . PHE A 1 188 ? 21.342 -0.367 -17.815 1.00 95.25 188 PHE A O 1
ATOM 1396 N N . ARG A 1 189 ? 20.524 1.550 -16.989 1.00 91.00 189 ARG A N 1
ATOM 1397 C CA . ARG A 1 189 ? 21.752 2.333 -17.194 1.00 91.00 189 ARG A CA 1
ATOM 1398 C C . ARG A 1 189 ? 23.014 1.681 -16.604 1.00 91.00 189 ARG A C 1
ATOM 1400 O O . ARG A 1 189 ? 24.050 1.785 -17.258 1.00 91.00 189 ARG A O 1
ATOM 1407 N N . PRO A 1 190 ? 22.985 0.997 -15.436 1.00 90.94 190 PRO A N 1
ATOM 1408 C CA . PRO A 1 190 ? 24.172 0.311 -14.916 1.00 90.94 190 PRO A CA 1
ATOM 1409 C C . PRO A 1 190 ? 24.729 -0.776 -15.849 1.00 90.94 190 PRO A C 1
ATOM 1411 O O . PRO A 1 190 ? 25.928 -1.034 -15.824 1.00 90.94 190 PRO A O 1
ATOM 1414 N N . LEU A 1 191 ? 23.884 -1.388 -16.686 1.00 90.12 191 LEU A N 1
ATOM 1415 C CA . LEU A 1 191 ? 24.293 -2.406 -17.657 1.00 90.12 191 LEU A CA 1
ATOM 1416 C C . LEU A 1 191 ? 24.858 -1.780 -18.942 1.00 90.12 191 LEU A C 1
ATOM 1418 O O . LEU A 1 191 ? 25.677 -2.402 -19.627 1.00 90.12 191 LEU A O 1
ATOM 1422 N N . GLY A 1 192 ? 24.412 -0.572 -19.298 1.00 91.31 192 GLY A N 1
ATOM 1423 C CA . GLY A 1 192 ? 24.794 0.109 -20.535 1.00 91.31 192 GLY A CA 1
ATOM 1424 C C . GLY A 1 192 ? 24.662 -0.805 -21.757 1.00 91.31 192 GLY A C 1
ATOM 1425 O O . GLY A 1 192 ? 23.666 -1.506 -21.929 1.00 91.31 192 GLY A O 1
ATOM 1426 N N . ALA A 1 193 ? 25.712 -0.872 -22.574 1.00 90.25 193 ALA A N 1
ATOM 1427 C CA . ALA A 1 193 ? 25.735 -1.642 -23.817 1.00 90.25 193 ALA A CA 1
ATOM 1428 C C . ALA A 1 193 ? 25.575 -3.172 -23.661 1.00 90.25 193 ALA A C 1
ATOM 1430 O O . ALA A 1 193 ? 25.449 -3.867 -24.669 1.00 90.25 193 ALA A O 1
ATOM 1431 N N . THR A 1 194 ? 25.613 -3.705 -22.435 1.00 90.06 194 THR A N 1
ATOM 1432 C CA . THR A 1 194 ? 25.358 -5.133 -22.170 1.00 90.06 194 THR A CA 1
ATOM 1433 C C . THR A 1 194 ? 23.864 -5.460 -22.095 1.00 90.06 194 THR A C 1
ATOM 1435 O O . THR A 1 194 ? 23.480 -6.609 -22.310 1.00 90.06 194 THR A O 1
ATOM 1438 N N . ALA A 1 195 ? 23.010 -4.455 -21.868 1.00 92.38 195 ALA A N 1
ATOM 1439 C CA . ALA A 1 195 ? 21.563 -4.604 -21.944 1.00 92.38 195 ALA A CA 1
ATOM 1440 C C . ALA A 1 195 ? 21.104 -4.728 -23.404 1.00 92.38 195 ALA A C 1
ATOM 1442 O O . ALA A 1 195 ? 21.278 -3.805 -24.198 1.00 92.38 195 ALA A O 1
ATOM 1443 N N . THR A 1 196 ? 20.524 -5.884 -23.733 1.00 94.25 196 THR A N 1
ATOM 1444 C CA . THR A 1 196 ? 19.941 -6.239 -25.040 1.00 94.25 196 THR A CA 1
ATOM 1445 C C . THR A 1 196 ? 18.478 -6.655 -24.862 1.00 94.25 196 THR A C 1
ATOM 1447 O O . THR A 1 196 ? 18.018 -6.815 -23.729 1.00 94.25 196 THR A O 1
ATOM 1450 N N . ASP A 1 197 ? 17.755 -6.881 -25.961 1.00 93.12 197 ASP A N 1
ATOM 1451 C CA . ASP A 1 197 ? 16.317 -7.207 -25.967 1.00 93.12 197 ASP A CA 1
ATOM 1452 C C . ASP A 1 197 ? 15.940 -8.380 -25.041 1.00 93.12 197 ASP A C 1
ATOM 1454 O O . ASP A 1 197 ? 14.886 -8.379 -24.406 1.00 93.12 197 ASP A O 1
ATOM 1458 N N . ALA A 1 198 ? 16.835 -9.359 -24.878 1.00 90.56 198 ALA A N 1
ATOM 1459 C CA . ALA A 1 198 ? 16.611 -10.501 -23.992 1.00 90.56 198 ALA A CA 1
ATOM 1460 C C . ALA A 1 198 ? 16.508 -10.110 -22.505 1.00 90.56 198 ALA A C 1
ATOM 1462 O O . ALA A 1 198 ? 15.766 -10.740 -21.751 1.00 90.56 198 ALA A O 1
ATOM 1463 N N . ILE A 1 199 ? 17.238 -9.074 -22.078 1.00 91.31 199 ILE A N 1
ATOM 1464 C CA . ILE A 1 199 ? 17.289 -8.639 -20.673 1.00 91.31 199 ILE A CA 1
ATOM 1465 C C . ILE A 1 199 ? 16.005 -7.896 -20.287 1.00 91.31 199 ILE A C 1
ATOM 1467 O O . ILE A 1 199 ? 15.610 -7.927 -19.124 1.00 91.31 199 ILE A O 1
ATOM 1471 N N . ILE A 1 200 ? 15.310 -7.284 -21.253 1.00 92.69 200 ILE A N 1
ATOM 1472 C CA . ILE A 1 200 ? 14.087 -6.516 -20.985 1.00 92.69 200 ILE A CA 1
ATOM 1473 C C . ILE A 1 200 ? 12.813 -7.367 -21.011 1.00 92.69 200 ILE A C 1
ATOM 1475 O O . ILE A 1 200 ? 11.787 -6.948 -20.482 1.00 92.69 200 ILE A O 1
ATOM 1479 N N . ALA A 1 201 ? 12.878 -8.589 -21.548 1.00 93.25 201 ALA A N 1
ATOM 1480 C CA . ALA A 1 201 ? 11.740 -9.502 -21.664 1.00 93.25 201 ALA A CA 1
ATOM 1481 C C . ALA A 1 201 ? 10.928 -9.732 -20.364 1.00 93.25 201 ALA A C 1
ATOM 1483 O O . ALA A 1 201 ? 9.706 -9.870 -20.461 1.00 93.25 201 ALA A O 1
ATOM 1484 N N . PRO A 1 202 ? 11.525 -9.768 -19.151 1.00 94.06 202 PRO A N 1
ATOM 1485 C CA . PRO A 1 202 ? 10.760 -9.905 -17.910 1.00 94.06 202 PRO A CA 1
ATOM 1486 C C . PRO A 1 202 ? 9.868 -8.699 -17.568 1.00 94.06 202 PRO A C 1
ATOM 1488 O O . PRO A 1 202 ? 8.978 -8.841 -16.734 1.00 94.06 202 PRO A O 1
ATOM 1491 N N . LEU A 1 203 ? 10.072 -7.524 -18.182 1.00 93.19 203 LEU A N 1
ATOM 1492 C CA . LEU A 1 203 ? 9.298 -6.314 -17.867 1.00 93.19 203 LEU A CA 1
ATOM 1493 C C . LEU A 1 203 ? 7.802 -6.459 -18.151 1.00 93.19 203 LEU A C 1
ATOM 1495 O O . LEU A 1 203 ? 7.010 -5.820 -17.466 1.00 93.19 203 LEU A O 1
ATOM 1499 N N . LYS A 1 204 ? 7.408 -7.345 -19.071 1.00 92.25 204 LYS A N 1
ATOM 1500 C CA . LYS A 1 204 ? 6.001 -7.627 -19.396 1.00 92.25 204 LYS A CA 1
ATOM 1501 C C . LYS A 1 204 ? 5.150 -8.030 -18.185 1.00 92.25 204 LYS A C 1
ATOM 1503 O O . LYS A 1 204 ? 3.943 -7.826 -18.185 1.00 92.25 204 LYS A O 1
ATOM 1508 N N . ASP A 1 205 ? 5.779 -8.610 -17.161 1.00 90.56 205 ASP A N 1
ATOM 1509 C CA . ASP A 1 205 ? 5.110 -9.081 -15.945 1.00 90.56 205 ASP A CA 1
ATOM 1510 C C . ASP A 1 205 ? 5.124 -8.010 -14.828 1.00 90.56 205 ASP A C 1
ATOM 1512 O O . ASP A 1 205 ? 4.534 -8.203 -13.762 1.00 90.56 205 ASP A O 1
ATOM 1516 N N . VAL A 1 206 ? 5.777 -6.862 -15.060 1.00 90.06 206 VAL A N 1
ATOM 1517 C CA . VAL A 1 206 ? 5.890 -5.728 -14.128 1.00 90.06 206 VAL A CA 1
ATOM 1518 C C . VAL A 1 206 ? 4.859 -4.655 -14.484 1.00 90.06 206 VAL A C 1
ATOM 1520 O O . VAL A 1 206 ? 5.187 -3.519 -14.807 1.00 90.06 206 VAL A O 1
ATOM 1523 N N . LEU A 1 207 ? 3.576 -5.015 -14.405 1.00 88.19 207 LEU A N 1
ATOM 1524 C CA . LEU A 1 207 ? 2.447 -4.179 -14.857 1.00 88.19 207 LEU A CA 1
ATOM 1525 C C . LEU A 1 207 ? 2.335 -2.819 -14.148 1.00 88.19 207 LEU A C 1
ATOM 1527 O O . LEU A 1 207 ? 1.699 -1.895 -14.652 1.00 88.19 207 LEU A O 1
ATOM 1531 N N . ASN A 1 208 ? 2.957 -2.689 -12.976 1.00 87.12 208 ASN A N 1
ATOM 1532 C CA . ASN A 1 208 ? 2.979 -1.459 -12.189 1.00 87.12 208 ASN A CA 1
ATOM 1533 C C . ASN A 1 208 ? 4.249 -0.613 -12.409 1.00 87.12 208 ASN A C 1
ATOM 1535 O O . ASN A 1 208 ? 4.608 0.220 -11.572 1.00 87.12 208 ASN A O 1
ATOM 1539 N N . LEU A 1 209 ? 4.966 -0.848 -13.510 1.00 90.56 209 LEU A N 1
ATOM 1540 C CA . LEU A 1 209 ? 6.106 -0.034 -13.910 1.00 90.56 209 LEU A CA 1
ATOM 1541 C C . LEU A 1 209 ? 5.627 1.348 -14.367 1.00 90.56 209 LEU A C 1
ATOM 1543 O O . LEU A 1 209 ? 4.803 1.456 -15.269 1.00 90.56 209 LEU A O 1
ATOM 1547 N N . THR A 1 210 ? 6.143 2.399 -13.735 1.00 90.94 210 THR A N 1
ATOM 1548 C CA . THR A 1 210 ? 5.805 3.802 -14.037 1.00 90.94 210 THR A CA 1
ATOM 1549 C C . THR A 1 210 ? 6.930 4.520 -14.769 1.00 90.94 210 THR A C 1
ATOM 1551 O O . THR A 1 210 ? 6.682 5.429 -15.567 1.00 90.94 210 THR A O 1
ATOM 1554 N N . ASP A 1 211 ? 8.153 4.057 -14.533 1.00 93.25 211 ASP A N 1
ATOM 1555 C CA . ASP A 1 211 ? 9.389 4.662 -14.995 1.00 93.25 211 ASP A CA 1
ATOM 1556 C C . ASP A 1 211 ? 10.305 3.584 -15.554 1.00 93.25 211 ASP A C 1
ATOM 1558 O O . ASP A 1 211 ? 10.679 2.644 -14.846 1.00 93.25 211 ASP A O 1
ATOM 1562 N N . LEU A 1 212 ? 10.711 3.742 -16.807 1.00 95.75 212 LEU A N 1
ATOM 1563 C CA . LEU A 1 212 ? 11.650 2.845 -17.456 1.00 95.75 212 LEU A CA 1
ATOM 1564 C C . LEU A 1 212 ? 12.810 3.638 -18.046 1.00 95.75 212 LEU A C 1
ATOM 1566 O O . LEU A 1 212 ? 12.626 4.490 -18.915 1.00 95.75 212 LEU A O 1
ATOM 1570 N N . ASN A 1 213 ? 14.019 3.330 -17.584 1.00 96.44 213 ASN A N 1
ATOM 1571 C CA . ASN A 1 213 ? 15.242 3.899 -18.120 1.00 96.44 213 ASN A CA 1
ATOM 1572 C C . ASN A 1 213 ? 16.057 2.858 -18.889 1.00 96.44 213 ASN A C 1
ATOM 1574 O O . ASN A 1 213 ? 16.684 1.988 -18.281 1.00 96.44 213 ASN A O 1
ATOM 1578 N N . LEU A 1 214 ? 16.054 2.989 -20.219 1.00 95.81 214 LEU A N 1
ATOM 1579 C CA . LEU A 1 214 ? 16.833 2.194 -21.171 1.00 95.81 214 LEU A CA 1
ATOM 1580 C C . LEU A 1 214 ? 17.998 2.992 -21.776 1.00 95.81 214 LEU A C 1
ATOM 1582 O O . LEU A 1 214 ? 18.614 2.534 -22.738 1.00 95.81 214 LEU A O 1
ATOM 1586 N N . ALA A 1 215 ? 18.320 4.171 -21.244 1.00 94.75 215 ALA A N 1
ATOM 1587 C CA . ALA A 1 215 ? 19.312 5.051 -21.842 1.00 94.75 215 ALA A CA 1
ATOM 1588 C C . ALA A 1 215 ? 20.706 4.400 -21.902 1.00 94.75 215 ALA A C 1
ATOM 1590 O O . ALA A 1 215 ? 21.191 3.822 -20.923 1.00 94.75 215 ALA A O 1
ATOM 1591 N N . GLY A 1 216 ? 21.374 4.521 -23.052 1.00 92.75 216 GLY A N 1
ATOM 1592 C CA . GLY A 1 216 ? 22.714 3.972 -23.290 1.00 92.75 216 GLY A CA 1
ATOM 1593 C C . GLY A 1 216 ? 22.774 2.445 -23.413 1.00 92.75 216 GLY A C 1
ATOM 1594 O O . GLY A 1 216 ? 23.859 1.867 -23.288 1.00 92.75 216 GLY A O 1
ATOM 1595 N N . THR A 1 217 ? 21.633 1.786 -23.624 1.00 95.88 217 THR A N 1
ATOM 1596 C CA . THR A 1 217 ? 21.547 0.333 -23.828 1.00 95.88 217 THR A CA 1
ATOM 1597 C C . THR A 1 217 ? 21.588 -0.055 -25.311 1.00 95.88 217 THR A C 1
ATOM 1599 O O . THR A 1 217 ? 21.463 0.789 -26.196 1.00 95.88 217 THR A O 1
ATOM 1602 N N . LYS A 1 218 ? 21.769 -1.350 -25.604 1.00 95.38 218 LYS A N 1
ATOM 1603 C CA . LYS A 1 218 ? 21.655 -1.924 -26.959 1.00 95.38 218 LYS A CA 1
ATOM 1604 C C . LYS A 1 218 ? 20.274 -2.539 -27.220 1.00 95.38 218 LYS A C 1
ATOM 1606 O O . LYS A 1 218 ? 20.160 -3.455 -28.031 1.00 95.38 218 LYS A O 1
ATOM 1611 N N . VAL A 1 219 ? 19.246 -2.068 -26.518 1.00 95.19 219 VAL A N 1
ATOM 1612 C CA . VAL A 1 219 ? 17.860 -2.454 -26.799 1.00 95.19 219 VAL A CA 1
ATOM 1613 C C . VAL A 1 219 ? 17.437 -1.867 -28.148 1.00 95.19 219 VAL A C 1
ATOM 1615 O O . VAL A 1 219 ? 17.801 -0.733 -28.478 1.00 95.19 219 VAL A O 1
ATOM 1618 N N . THR A 1 220 ? 16.709 -2.665 -28.923 1.00 95.75 220 THR A N 1
ATOM 1619 C CA . THR A 1 220 ? 16.183 -2.344 -30.253 1.00 95.75 220 THR A CA 1
ATOM 1620 C C . THR A 1 220 ? 14.652 -2.312 -30.241 1.00 95.75 220 THR A C 1
ATOM 1622 O O . THR A 1 220 ? 14.020 -2.667 -29.243 1.00 95.75 220 THR A O 1
ATOM 1625 N N . ASP A 1 221 ? 14.045 -1.942 -31.371 1.00 94.69 221 ASP A N 1
ATOM 1626 C CA . ASP A 1 221 ? 12.587 -1.951 -31.565 1.00 94.69 221 ASP A CA 1
ATOM 1627 C C . ASP A 1 221 ? 11.950 -3.310 -31.232 1.00 94.69 221 ASP A C 1
ATOM 1629 O O . ASP A 1 221 ? 10.861 -3.369 -30.665 1.00 94.69 221 ASP A O 1
ATOM 1633 N N . ALA A 1 222 ? 12.652 -4.419 -31.498 1.00 93.50 222 ALA A N 1
ATOM 1634 C CA . ALA A 1 222 ? 12.160 -5.760 -31.180 1.00 93.50 222 ALA A CA 1
ATOM 1635 C C . ALA A 1 222 ? 11.989 -5.982 -29.668 1.00 93.50 222 ALA A C 1
ATOM 1637 O O . ALA A 1 222 ? 11.119 -6.742 -29.238 1.00 93.50 222 ALA A O 1
ATOM 1638 N N . GLY A 1 223 ? 12.805 -5.310 -28.856 1.00 91.88 223 GLY A N 1
ATOM 1639 C CA . GLY A 1 223 ? 12.708 -5.361 -27.408 1.00 91.88 223 GLY A CA 1
ATOM 1640 C C . GLY A 1 223 ? 11.469 -4.642 -26.867 1.00 91.88 223 GLY A C 1
ATOM 1641 O O . GLY A 1 223 ? 10.890 -5.102 -25.882 1.00 91.88 223 GLY A O 1
ATOM 1642 N N . LEU A 1 224 ? 11.019 -3.557 -27.507 1.00 91.62 224 LEU A N 1
ATOM 1643 C CA . LEU A 1 224 ? 9.893 -2.749 -27.017 1.00 91.62 224 LEU A CA 1
ATOM 1644 C C . LEU A 1 224 ? 8.557 -3.498 -26.985 1.00 91.62 224 LEU A C 1
ATOM 1646 O O . LEU A 1 224 ? 7.684 -3.162 -26.189 1.00 91.62 224 LEU A O 1
ATOM 1650 N N . VAL A 1 225 ? 8.436 -4.602 -27.721 1.00 90.06 225 VAL A N 1
ATOM 1651 C CA . VAL A 1 225 ? 7.295 -5.525 -27.606 1.00 90.06 225 VAL A CA 1
ATOM 1652 C C . VAL A 1 225 ? 7.103 -6.020 -26.162 1.00 90.06 225 VAL A C 1
ATOM 1654 O O . VAL A 1 225 ? 5.982 -6.283 -25.733 1.00 90.06 225 VAL A O 1
ATOM 1657 N N . ALA A 1 226 ? 8.176 -6.114 -25.368 1.00 89.62 226 ALA A N 1
ATOM 1658 C CA . ALA A 1 226 ? 8.093 -6.523 -23.966 1.00 89.62 226 ALA A CA 1
ATOM 1659 C C . ALA A 1 226 ? 7.366 -5.508 -23.065 1.00 89.62 226 ALA A C 1
ATOM 1661 O O . ALA A 1 226 ? 7.001 -5.867 -21.944 1.00 89.62 226 ALA A O 1
ATOM 1662 N N . ILE A 1 227 ? 7.166 -4.266 -23.522 1.00 90.56 227 ILE A N 1
ATOM 1663 C CA . ILE A 1 227 ? 6.538 -3.195 -22.736 1.00 90.56 227 ILE A CA 1
ATOM 1664 C C . ILE A 1 227 ? 5.173 -2.734 -23.278 1.00 90.56 227 ILE A C 1
ATOM 1666 O O . ILE A 1 227 ? 4.541 -1.891 -22.649 1.00 90.56 227 ILE A O 1
ATOM 1670 N N . ASP A 1 228 ? 4.680 -3.337 -24.365 1.00 86.25 228 ASP A N 1
ATOM 1671 C CA . ASP A 1 228 ? 3.419 -2.994 -25.059 1.00 86.25 228 ASP A CA 1
ATOM 1672 C C . ASP A 1 228 ? 2.156 -3.075 -24.162 1.00 86.25 228 ASP A C 1
ATOM 1674 O O . ASP A 1 228 ? 1.151 -2.411 -24.386 1.00 86.25 228 ASP A O 1
ATOM 1678 N N . GLY A 1 229 ? 2.211 -3.8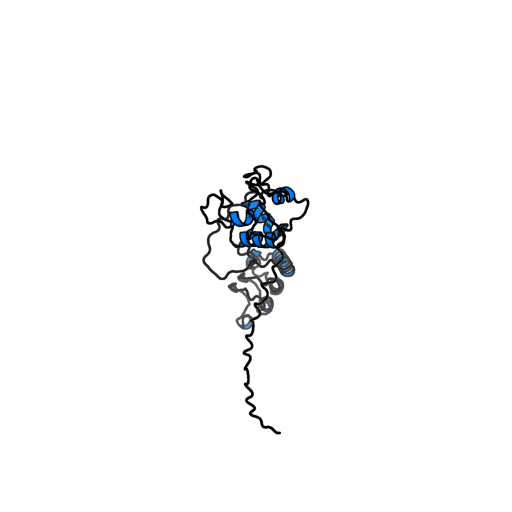33 -23.063 1.00 84.31 229 GLY A N 1
ATOM 1679 C CA . GLY A 1 229 ? 1.110 -3.958 -22.095 1.00 84.31 229 GLY A CA 1
ATOM 1680 C C . GLY A 1 229 ? 1.221 -3.083 -20.841 1.00 84.31 229 GLY A C 1
ATOM 1681 O O . GLY A 1 229 ? 0.375 -3.192 -19.951 1.00 84.31 229 GLY A O 1
ATOM 1682 N N . LEU A 1 230 ? 2.267 -2.260 -20.704 1.00 88.38 230 LEU A N 1
ATOM 1683 C CA . LEU A 1 230 ? 2.558 -1.529 -19.465 1.00 88.38 230 LEU A CA 1
ATOM 1684 C C . LEU A 1 230 ? 1.797 -0.202 -19.396 1.00 88.38 230 LEU A C 1
ATOM 1686 O O . LEU A 1 230 ? 2.366 0.879 -19.513 1.00 88.38 230 LEU A O 1
ATOM 1690 N N . THR A 1 231 ? 0.492 -0.278 -19.140 1.00 86.31 231 THR A N 1
ATOM 1691 C CA . THR A 1 231 ? -0.420 0.883 -19.147 1.00 86.31 231 THR A CA 1
ATOM 1692 C C . THR A 1 231 ? -0.125 1.939 -18.080 1.00 86.31 231 THR A C 1
ATOM 1694 O O . THR A 1 231 ? -0.647 3.047 -18.156 1.00 86.31 231 THR A O 1
ATOM 1697 N N . ASN A 1 232 ? 0.673 1.602 -17.065 1.00 85.31 232 ASN A N 1
ATOM 1698 C CA . ASN A 1 232 ? 1.079 2.531 -16.010 1.00 85.31 232 ASN A CA 1
ATOM 1699 C C . ASN A 1 232 ? 2.387 3.272 -16.329 1.00 85.31 232 ASN A C 1
ATOM 1701 O O . ASN A 1 232 ? 2.797 4.126 -15.541 1.00 85.31 232 ASN A O 1
ATOM 1705 N N . LEU A 1 233 ? 3.046 2.960 -17.452 1.00 89.00 233 LEU A N 1
ATOM 1706 C CA . LEU A 1 233 ? 4.312 3.566 -17.837 1.00 89.00 233 LEU A CA 1
ATOM 1707 C C . LEU A 1 233 ? 4.084 5.017 -18.279 1.00 89.00 233 LEU A C 1
ATOM 1709 O O . LEU A 1 233 ? 3.403 5.284 -19.264 1.00 89.00 233 LEU A O 1
ATOM 1713 N N . THR A 1 234 ? 4.662 5.966 -17.542 1.00 88.81 234 THR A N 1
ATOM 1714 C CA . THR A 1 234 ? 4.513 7.411 -17.810 1.00 88.81 234 THR A CA 1
ATOM 1715 C C . THR A 1 234 ? 5.820 8.081 -18.208 1.00 88.81 234 THR A C 1
ATOM 1717 O O . THR A 1 234 ? 5.803 9.165 -18.789 1.00 88.81 234 THR A O 1
ATOM 1720 N N . ARG A 1 235 ? 6.959 7.461 -17.882 1.00 91.44 235 ARG A N 1
ATOM 1721 C CA . ARG A 1 235 ? 8.292 7.972 -18.201 1.00 91.44 235 ARG A CA 1
ATOM 1722 C C . ARG A 1 235 ? 9.123 6.877 -18.849 1.00 91.44 235 ARG A C 1
ATOM 1724 O O . ARG A 1 235 ? 9.335 5.821 -18.257 1.00 91.44 235 ARG A O 1
ATOM 1731 N N . LEU A 1 236 ? 9.592 7.155 -20.061 1.00 93.88 236 LEU A N 1
ATOM 1732 C CA . LEU A 1 236 ? 10.402 6.251 -20.864 1.00 93.88 236 LEU A CA 1
ATOM 1733 C C . LEU A 1 236 ? 11.640 7.001 -21.370 1.00 93.88 236 LEU A C 1
ATOM 1735 O O . LEU A 1 236 ? 11.519 7.967 -22.120 1.00 93.88 236 LEU A O 1
ATOM 1739 N N . HIS A 1 237 ? 12.821 6.565 -20.935 1.00 94.56 237 HIS A N 1
ATOM 1740 C CA . HIS A 1 237 ? 14.109 7.141 -21.330 1.00 94.56 237 HIS A CA 1
ATOM 1741 C C . HIS A 1 237 ? 14.802 6.223 -22.336 1.00 94.56 237 HIS A C 1
ATOM 1743 O O . HIS A 1 237 ? 15.145 5.087 -21.998 1.00 94.56 237 HIS A O 1
ATOM 1749 N N . LEU A 1 238 ? 14.989 6.716 -23.561 1.00 94.06 238 LEU A N 1
ATOM 1750 C CA . LEU A 1 238 ? 15.505 5.958 -24.711 1.00 94.06 238 LEU A CA 1
ATOM 1751 C C . LEU A 1 238 ? 16.762 6.591 -25.318 1.00 94.06 238 LEU A C 1
ATOM 1753 O O . LEU A 1 238 ? 17.172 6.236 -26.425 1.00 94.06 238 LEU A O 1
ATOM 1757 N N . GLU A 1 239 ? 17.373 7.558 -24.636 1.00 93.12 239 GLU A N 1
ATOM 1758 C CA . GLU A 1 239 ? 18.505 8.297 -25.179 1.00 93.12 239 GLU A CA 1
ATOM 1759 C C . GLU A 1 239 ? 19.689 7.352 -25.425 1.00 93.12 239 GLU A C 1
ATOM 1761 O O . GLU A 1 239 ? 20.012 6.499 -24.597 1.00 93.12 239 GLU A O 1
ATOM 1766 N N . HIS A 1 240 ? 20.373 7.514 -26.559 1.00 93.62 240 HIS A N 1
ATOM 1767 C CA . HIS A 1 240 ? 21.516 6.672 -26.936 1.00 93.62 240 HIS A CA 1
ATOM 1768 C C . HIS A 1 240 ? 21.196 5.162 -27.014 1.00 93.62 240 HIS A C 1
ATOM 1770 O O . HIS A 1 240 ? 22.037 4.337 -26.654 1.00 93.62 240 HIS A O 1
ATOM 1776 N N . THR A 1 241 ? 19.995 4.805 -27.481 1.00 94.00 241 THR A N 1
ATOM 1777 C CA . THR A 1 241 ? 19.594 3.420 -27.799 1.00 94.00 241 THR A CA 1
ATOM 1778 C C . THR A 1 241 ? 19.577 3.165 -29.313 1.00 94.00 241 THR A C 1
ATOM 1780 O O . THR A 1 241 ? 19.887 4.061 -30.099 1.00 94.00 241 THR A O 1
ATOM 1783 N N . GLN A 1 242 ? 19.248 1.935 -29.729 1.00 93.38 242 GLN A N 1
ATOM 1784 C CA . GLN A 1 242 ? 19.013 1.573 -31.138 1.00 93.38 242 GLN A CA 1
ATOM 1785 C C . GLN A 1 242 ? 17.519 1.568 -31.501 1.00 93.38 242 GLN A C 1
ATOM 1787 O O . GLN A 1 242 ? 17.147 1.039 -32.546 1.00 93.38 242 GLN A O 1
ATOM 1792 N N . ILE A 1 243 ? 16.672 2.117 -30.629 1.00 94.31 243 ILE A N 1
ATOM 1793 C CA . ILE A 1 243 ? 15.237 2.240 -30.864 1.00 94.31 243 ILE A CA 1
ATOM 1794 C C . ILE A 1 243 ? 14.984 3.370 -31.863 1.00 94.31 243 ILE A C 1
ATOM 1796 O O . ILE A 1 243 ? 15.599 4.436 -31.785 1.00 94.31 243 ILE A O 1
ATOM 1800 N N . THR A 1 244 ? 14.065 3.131 -32.789 1.00 92.75 244 THR A N 1
ATOM 1801 C CA . THR A 1 244 ? 13.619 4.078 -33.807 1.00 92.75 244 THR A CA 1
ATOM 1802 C C . THR A 1 244 ? 12.140 4.414 -33.623 1.00 92.75 244 THR A C 1
ATOM 1804 O O . THR A 1 244 ? 11.429 3.756 -32.863 1.00 92.75 244 THR A O 1
ATOM 1807 N N . ASP A 1 245 ? 11.643 5.413 -34.357 1.00 89.06 245 ASP A N 1
ATOM 1808 C CA . ASP A 1 245 ? 10.217 5.773 -34.351 1.00 89.06 245 ASP A CA 1
ATOM 1809 C C . ASP A 1 245 ? 9.308 4.589 -34.730 1.00 89.06 245 ASP A C 1
ATOM 1811 O O . ASP A 1 245 ? 8.158 4.540 -34.307 1.00 89.06 245 ASP A O 1
ATOM 1815 N N . ALA A 1 246 ? 9.821 3.606 -35.484 1.00 88.50 246 ALA A N 1
ATOM 1816 C CA . ALA A 1 246 ? 9.073 2.402 -35.839 1.00 88.50 246 ALA A CA 1
ATOM 1817 C C . ALA A 1 246 ? 8.786 1.497 -34.629 1.00 88.50 246 ALA A C 1
ATOM 1819 O O . ALA A 1 246 ? 7.777 0.800 -34.628 1.00 88.50 246 ALA A O 1
ATOM 1820 N N . GLY A 1 247 ? 9.648 1.510 -33.606 1.00 84.50 247 GLY A N 1
ATOM 1821 C CA . GLY A 1 247 ? 9.435 0.769 -3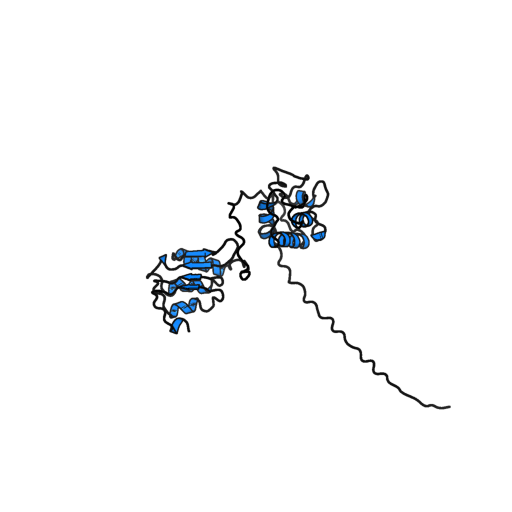2.362 1.00 84.50 247 GLY A CA 1
ATOM 1822 C C . GLY A 1 247 ? 8.472 1.449 -31.385 1.00 84.50 247 GLY A C 1
ATOM 1823 O O . GLY A 1 247 ? 8.057 0.815 -30.419 1.00 84.50 247 GLY A O 1
ATOM 1824 N N . LEU A 1 248 ? 8.129 2.721 -31.617 1.00 82.25 248 LEU A N 1
ATOM 1825 C CA . LEU A 1 248 ? 7.218 3.522 -30.784 1.00 82.25 248 LEU A CA 1
ATOM 1826 C C . LEU A 1 248 ? 5.824 3.710 -31.402 1.00 82.25 248 LEU A C 1
ATOM 1828 O O . LEU A 1 248 ? 4.986 4.386 -30.802 1.00 82.25 248 LEU A O 1
ATOM 1832 N N . ALA A 1 249 ? 5.623 3.186 -32.612 1.00 73.25 249 ALA A N 1
ATOM 1833 C CA . ALA A 1 249 ? 4.408 3.333 -33.406 1.00 73.25 249 ALA A CA 1
ATOM 1834 C C . ALA A 1 249 ? 3.270 2.406 -32.959 1.00 73.25 249 ALA A C 1
ATOM 1836 O O . ALA A 1 249 ? 3.558 1.321 -32.408 1.00 73.25 249 ALA A O 1
#